Protein AF-0000000082497662 (afdb_homodimer)

pLDDT: mean 71.74, std 24.52, range [18.92, 97.75]

Structure (mmCIF, N/CA/C/O backbone):
data_AF-0000000082497662-model_v1
#
loop_
_entity.id
_entity.type
_entity.pdbx_description
1 polymer 'BTB/POZ domain-containing protein At5g47800'
#
loop_
_atom_site.group_PDB
_atom_site.id
_atom_site.type_symbol
_atom_site.label_atom_id
_atom_site.label_alt_id
_atom_site.label_comp_id
_atom_site.label_asym_id
_atom_site.label_entity_id
_atom_site.label_seq_id
_atom_site.pdbx_PDB_ins_code
_atom_site.Cartn_x
_atom_site.Cartn_y
_atom_site.Cartn_z
_atom_site.occupancy
_atom_site.B_iso_or_equiv
_atom_site.auth_seq_id
_atom_site.auth_comp_id
_atom_site.auth_asym_id
_atom_site.auth_atom_id
_atom_site.pdbx_PDB_model_num
ATOM 1 N N . MET A 1 1 ? -31.375 -25.359 24.875 1 18.92 1 MET A N 1
ATOM 2 C CA . MET A 1 1 ? -30.812 -24.062 24.531 1 18.92 1 MET A CA 1
ATOM 3 C C . MET A 1 1 ? -29.547 -24.219 23.688 1 18.92 1 MET A C 1
ATOM 5 O O . MET A 1 1 ? -28.781 -23.266 23.516 1 18.92 1 MET A O 1
ATOM 9 N N . LYS A 1 2 ? -29.047 -25.344 23.547 1 22.98 2 LYS A N 1
ATOM 10 C CA . LYS A 1 2 ? -27.797 -25.969 23.156 1 22.98 2 LYS A CA 1
ATOM 11 C C . LYS A 1 2 ? -27.562 -25.891 21.656 1 22.98 2 LYS A C 1
ATOM 13 O O . LYS A 1 2 ? -26.562 -26.391 21.141 1 22.98 2 LYS A O 1
ATOM 18 N N . LYS A 1 3 ? -28.641 -25.938 20.875 1 25.03 3 LYS A N 1
ATOM 19 C CA . LYS A 1 3 ? -28.625 -26.375 19.484 1 25.03 3 LYS A CA 1
ATOM 20 C C . LYS A 1 3 ? -27.75 -25.453 18.641 1 25.03 3 LYS A C 1
ATOM 22 O O . LYS A 1 3 ? -27.5 -25.719 17.453 1 25.03 3 LYS A O 1
ATOM 27 N N . GLY A 1 4 ? -27.797 -24.188 18.875 1 22.41 4 GLY A N 1
ATOM 28 C CA . GLY A 1 4 ? -27.594 -23.125 17.891 1 22.41 4 GLY A CA 1
ATOM 29 C C . GLY A 1 4 ? -26.156 -22.984 17.453 1 22.41 4 GLY A C 1
ATOM 30 O O . GLY A 1 4 ? -25.766 -21.984 16.844 1 22.41 4 GLY A O 1
ATOM 31 N N . ALA A 1 5 ? -25.234 -23.641 18.047 1 22.53 5 ALA A N 1
ATOM 32 C CA . ALA A 1 5 ? -23.781 -23.469 17.953 1 22.53 5 ALA A CA 1
ATOM 33 C C . ALA A 1 5 ? -23.25 -24.047 16.641 1 22.53 5 ALA A C 1
ATOM 35 O O . ALA A 1 5 ? -22.047 -24.078 16.406 1 22.53 5 ALA A O 1
ATOM 36 N N . ILE A 1 6 ? -24.047 -24.828 15.938 1 23.02 6 ILE A N 1
ATOM 37 C CA . ILE A 1 6 ? -23.531 -25.703 14.898 1 23.02 6 ILE A CA 1
ATOM 38 C C . ILE A 1 6 ? -23.047 -24.875 13.719 1 23.02 6 ILE A C 1
ATOM 40 O O . ILE A 1 6 ? -22.016 -25.188 13.117 1 23.02 6 ILE A O 1
ATOM 44 N N . ASN A 1 7 ? -23.953 -24.016 13.164 1 24.47 7 ASN A N 1
ATOM 45 C CA . ASN A 1 7 ? -23.969 -23.703 11.742 1 24.47 7 ASN A CA 1
ATOM 46 C C . ASN A 1 7 ? -22.766 -22.859 11.344 1 24.47 7 ASN A C 1
ATOM 48 O O . ASN A 1 7 ? -22.75 -22.281 10.258 1 24.47 7 ASN A O 1
ATOM 52 N N . ARG A 1 8 ? -21.984 -22.375 12.227 1 23.59 8 ARG A N 1
ATOM 53 C CA . ARG A 1 8 ? -20.938 -21.391 11.945 1 23.59 8 ARG A CA 1
ATOM 54 C C . ARG A 1 8 ? -19.875 -21.984 11.031 1 23.59 8 ARG A C 1
ATOM 56 O O . ARG A 1 8 ? -19.156 -21.25 10.359 1 23.59 8 ARG A O 1
ATOM 63 N N . PHE A 1 9 ? -19.516 -23.266 11.016 1 28.83 9 PHE A N 1
ATOM 64 C CA . PHE A 1 9 ? -18.516 -24.047 10.297 1 28.83 9 PHE A CA 1
ATOM 65 C C . PHE A 1 9 ? -18.812 -24.094 8.812 1 28.83 9 PHE A C 1
ATOM 67 O O . PHE A 1 9 ? -17.906 -24.188 7.984 1 28.83 9 PHE A O 1
ATOM 74 N N . GLN A 1 10 ? -20.016 -24.406 8.398 1 27.59 10 GLN A N 1
ATOM 75 C CA . GLN A 1 10 ? -20.375 -24.969 7.102 1 27.59 10 GLN A CA 1
ATOM 76 C C . GLN A 1 10 ? -19.938 -24.031 5.969 1 27.59 10 GLN A C 1
ATOM 78 O O . GLN A 1 10 ? -19.656 -24.484 4.859 1 27.59 10 GLN A O 1
ATOM 83 N N . ARG A 1 11 ? -20.359 -22.719 5.988 1 26.17 11 ARG A N 1
ATOM 84 C CA . ARG A 1 11 ? -20.203 -21.719 4.926 1 26.17 11 ARG A CA 1
ATOM 85 C C . ARG A 1 11 ? -18.734 -21.453 4.641 1 26.17 11 ARG A C 1
ATOM 87 O O . ARG A 1 11 ? -18.406 -20.578 3.834 1 26.17 11 ARG A O 1
ATOM 94 N N . ILE A 1 12 ? -17.5 -21.938 5.18 1 28.45 12 ILE A N 1
ATOM 95 C CA . ILE A 1 12 ? -16.141 -22.438 5.008 1 28.45 12 ILE A CA 1
ATOM 96 C C . ILE A 1 12 ? -16.047 -23.281 3.736 1 28.45 12 ILE A C 1
ATOM 98 O O . ILE A 1 12 ? -14.992 -23.812 3.404 1 28.45 12 ILE A O 1
ATOM 102 N N . GLY A 1 13 ? -16.953 -24 3.215 1 29.97 13 GLY A N 1
ATOM 103 C CA . GLY A 1 13 ? -16.938 -25.078 2.242 1 29.97 13 GLY A CA 1
ATOM 104 C C . GLY A 1 13 ? -16.203 -24.734 0.966 1 29.97 13 GLY A C 1
ATOM 105 O O . GLY A 1 13 ? -15.008 -25.016 0.841 1 29.97 13 GLY A O 1
ATOM 106 N N . GLY A 1 14 ? -16.781 -24.891 -0.421 1 31.62 14 GLY A N 1
ATOM 107 C CA . GLY A 1 14 ? -15.969 -24.969 -1.621 1 31.62 14 GLY A CA 1
ATOM 108 C C . GLY A 1 14 ? -15.047 -23.766 -1.796 1 31.62 14 GLY A C 1
ATOM 109 O O . GLY A 1 14 ? -14.617 -23.469 -2.91 1 31.62 14 GLY A O 1
ATOM 110 N N . GLN A 1 15 ? -14.852 -22.672 -1.119 1 33.34 15 GLN A N 1
ATOM 111 C CA . GLN A 1 15 ? -14.562 -21.266 -0.952 1 33.34 15 GLN A CA 1
ATOM 112 C C . GLN A 1 15 ? -13.062 -21.016 -0.792 1 33.34 15 GLN A C 1
ATOM 114 O O . GLN A 1 15 ? -12.461 -21.469 0.191 1 33.34 15 GLN A O 1
ATOM 119 N N . ARG A 1 16 ? -12.219 -20.938 -1.865 1 34.44 16 ARG A N 1
ATOM 120 C CA . ARG A 1 16 ? -10.812 -20.547 -1.923 1 34.44 16 ARG A CA 1
ATOM 121 C C . ARG A 1 16 ? -10.461 -19.594 -0.792 1 34.44 16 ARG A C 1
ATOM 123 O O . ARG A 1 16 ? -11.047 -18.516 -0.678 1 34.44 16 ARG A O 1
ATOM 130 N N . THR A 1 17 ? -10.391 -19.938 0.511 1 35.66 17 THR A N 1
ATOM 131 C CA . THR A 1 17 ? -9.789 -19.172 1.598 1 35.66 17 THR A CA 1
ATOM 132 C C . THR A 1 17 ? -8.68 -18.25 1.071 1 35.66 17 THR A C 1
ATOM 134 O O . THR A 1 17 ? -7.586 -18.719 0.758 1 35.66 17 THR A O 1
ATOM 137 N N . TYR A 1 18 ? -8.836 -17.469 0.049 1 36 18 TYR A N 1
ATOM 138 C CA . TYR A 1 18 ? -7.949 -16.359 -0.282 1 36 18 TYR A CA 1
ATOM 139 C C . TYR A 1 18 ? -7.371 -15.734 0.979 1 36 18 TYR A C 1
ATOM 141 O O . TYR A 1 18 ? -8.109 -15.414 1.913 1 36 18 TYR A O 1
ATOM 149 N N . LEU A 1 19 ? -6.539 -16.469 1.726 1 44.06 19 LEU A N 1
ATOM 150 C CA . LEU A 1 19 ? -5.77 -15.656 2.67 1 44.06 19 LEU A CA 1
ATOM 151 C C . LEU A 1 19 ? -5.836 -14.18 2.305 1 44.06 19 LEU A C 1
ATOM 153 O O . LEU A 1 19 ? -4.984 -13.68 1.569 1 44.06 19 LEU A O 1
ATOM 157 N N . SER A 1 20 ? -6.898 -13.719 1.617 1 44.16 20 SER A N 1
ATOM 158 C CA . SER A 1 20 ? -7.191 -12.297 1.455 1 44.16 20 SER A CA 1
ATOM 159 C C . SER A 1 20 ? -6.875 -11.523 2.73 1 44.16 20 SER A C 1
ATOM 161 O O . SER A 1 20 ? -7.07 -10.305 2.785 1 44.16 20 SER A O 1
ATOM 163 N N . SER A 1 21 ? -6.82 -12.219 3.92 1 50.31 21 SER A N 1
ATOM 164 C CA . SER A 1 21 ? -6.555 -11.367 5.074 1 50.31 21 SER A CA 1
ATOM 165 C C . SER A 1 21 ? -5.258 -10.586 4.898 1 50.31 21 SER A C 1
ATOM 167 O O . SER A 1 21 ? -4.219 -11.164 4.578 1 50.31 21 SER A O 1
ATOM 169 N N . PRO A 1 22 ? -5.277 -9.312 4.727 1 57.5 22 PRO A N 1
ATOM 170 C CA . PRO A 1 22 ? -4.051 -8.508 4.727 1 57.5 22 PRO A CA 1
ATOM 171 C C . PRO A 1 22 ? -3 -9.039 5.703 1 57.5 22 PRO A C 1
ATOM 173 O O . PRO A 1 22 ? -3.348 -9.562 6.766 1 57.5 22 PRO A O 1
ATOM 176 N N . PRO A 1 23 ? -1.8 -9.195 5.109 1 77 23 PRO A N 1
ATOM 177 C CA . PRO A 1 23 ? -0.754 -9.602 6.051 1 77 23 PRO A CA 1
ATOM 178 C C . PRO A 1 23 ? -0.746 -8.758 7.324 1 77 23 PRO A C 1
ATOM 180 O O . PRO A 1 23 ? -0.679 -7.531 7.254 1 77 23 PRO A O 1
ATOM 183 N N . GLN A 1 24 ? -1.133 -9.375 8.406 1 87.94 24 GLN A N 1
ATOM 184 C CA . GLN A 1 24 ? -1.171 -8.734 9.711 1 87.94 24 GLN A CA 1
ATOM 185 C C . GLN A 1 24 ? 0.138 -8.008 10.008 1 87.94 24 GLN A C 1
ATOM 187 O O . GLN A 1 24 ? 0.137 -6.938 10.625 1 87.94 24 GLN A O 1
ATOM 192 N N . LEU A 1 25 ? 1.168 -8.562 9.461 1 91 25 LEU A N 1
ATOM 193 C CA . LEU A 1 25 ? 2.482 -7.98 9.719 1 91 25 LEU A CA 1
ATOM 194 C C . LEU A 1 25 ? 2.592 -6.594 9.094 1 91 25 LEU A C 1
ATOM 196 O O . LEU A 1 25 ? 3.094 -5.66 9.719 1 91 25 LEU A O 1
ATOM 200 N N . ILE A 1 26 ? 2.105 -6.477 7.902 1 93.94 26 ILE A N 1
ATOM 201 C CA . ILE A 1 26 ? 2.197 -5.203 7.195 1 93.94 26 ILE A CA 1
ATOM 202 C C . ILE A 1 26 ? 1.266 -4.184 7.844 1 93.94 26 ILE A C 1
ATOM 204 O O . ILE A 1 26 ? 1.65 -3.031 8.062 1 93.94 26 ILE A O 1
ATOM 208 N N . GLU A 1 27 ? 0.091 -4.602 8.195 1 92.25 27 GLU A N 1
ATOM 209 C CA . GLU A 1 27 ? -0.864 -3.721 8.867 1 92.25 27 GLU A CA 1
ATOM 210 C C . GLU A 1 27 ? -0.305 -3.201 10.188 1 92.25 27 GLU A C 1
ATOM 212 O O . GLU A 1 27 ? -0.465 -2.021 10.508 1 92.25 27 GLU A O 1
ATOM 217 N N . GLU A 1 28 ? 0.31 -4.094 10.93 1 92.38 28 GLU A N 1
ATOM 218 C CA . GLU A 1 28 ? 0.901 -3.693 12.203 1 92.38 28 GLU A CA 1
ATOM 219 C C . GLU A 1 28 ? 2.006 -2.662 12 1 92.38 28 GLU A C 1
ATOM 221 O O . GLU A 1 28 ? 2.1 -1.688 12.75 1 92.38 28 GLU A O 1
ATOM 226 N N . ALA A 1 29 ? 2.84 -2.879 11.008 1 92.19 29 ALA A N 1
ATOM 227 C CA . ALA A 1 29 ? 3.883 -1.902 10.703 1 92.19 29 ALA A CA 1
ATOM 228 C C . ALA A 1 29 ? 3.279 -0.557 10.312 1 92.19 29 ALA A C 1
ATOM 230 O O . ALA A 1 29 ? 3.764 0.496 10.727 1 92.19 29 ALA A O 1
ATOM 231 N N . LEU A 1 30 ? 2.195 -0.605 9.57 1 94.31 30 LEU A N 1
ATOM 232 C CA . LEU A 1 30 ? 1.489 0.613 9.188 1 94.31 30 LEU A CA 1
ATOM 233 C C . LEU A 1 30 ? 0.935 1.327 10.422 1 94.31 30 LEU A C 1
ATOM 235 O O . LEU A 1 30 ? 1.054 2.549 10.539 1 94.31 30 LEU A O 1
ATOM 239 N N . HIS A 1 31 ? 0.424 0.57 11.328 1 93.88 31 HIS A N 1
ATOM 240 C CA . HIS A 1 31 ? -0.127 1.129 12.555 1 93.88 31 HIS A CA 1
ATOM 241 C C . HIS A 1 31 ? 0.956 1.812 13.383 1 93.88 31 HIS A C 1
ATOM 243 O O . HIS A 1 31 ? 0.775 2.943 13.836 1 93.88 31 HIS A O 1
ATOM 249 N N . VAL A 1 32 ? 2.016 1.13 13.547 1 93.56 32 VAL A N 1
ATOM 250 C CA . VAL A 1 32 ? 3.109 1.676 14.344 1 93.56 32 VAL A CA 1
ATOM 251 C C . VAL A 1 32 ? 3.639 2.951 13.695 1 93.56 32 VAL A C 1
ATOM 253 O O . VAL A 1 32 ? 3.83 3.967 14.375 1 93.56 32 VAL A O 1
ATOM 256 N N . TYR A 1 33 ? 3.832 2.943 12.406 1 92.94 33 TYR A N 1
ATOM 257 C CA . TYR A 1 33 ? 4.297 4.137 11.711 1 92.94 33 TYR A CA 1
ATOM 258 C C . TYR A 1 33 ? 3.32 5.289 11.883 1 92.94 33 TYR A C 1
ATOM 260 O O . TYR A 1 33 ? 3.719 6.402 12.242 1 92.94 33 TYR A O 1
ATOM 268 N N . THR A 1 34 ? 2.068 5.074 11.703 1 94.69 34 THR A N 1
ATOM 269 C CA . THR A 1 34 ? 1.036 6.105 11.656 1 94.69 34 THR A CA 1
ATOM 270 C C . THR A 1 34 ? 0.776 6.676 13.047 1 94.69 34 THR A C 1
ATOM 272 O O . THR A 1 34 ? 0.645 7.891 13.211 1 94.69 34 THR A O 1
ATOM 275 N N . CYS A 1 35 ? 0.776 5.82 14.055 1 94.19 35 CYS A N 1
ATOM 276 C CA . CYS A 1 35 ? 0.292 6.25 15.359 1 94.19 35 CYS A CA 1
ATOM 277 C C . CYS A 1 35 ? 1.453 6.605 16.281 1 94.19 35 CYS A C 1
ATOM 279 O O . CYS A 1 35 ? 1.291 7.391 17.219 1 94.19 35 CYS A O 1
ATOM 281 N N . ARG A 1 36 ? 2.576 6.129 15.961 1 91.75 36 ARG A N 1
ATOM 282 C CA . ARG A 1 36 ? 3.678 6.348 16.891 1 91.75 36 ARG A CA 1
ATOM 283 C C . ARG A 1 36 ? 4.754 7.23 16.266 1 91.75 36 ARG A C 1
ATOM 285 O O . ARG A 1 36 ? 5.297 8.117 16.922 1 91.75 36 ARG A O 1
ATOM 292 N N . ARG A 1 37 ? 5.043 7.07 15 1 88.44 37 ARG A N 1
ATOM 293 C CA . ARG A 1 37 ? 6.176 7.762 14.391 1 88.44 37 ARG A CA 1
ATOM 294 C C . ARG A 1 37 ? 5.723 9.031 13.68 1 88.44 37 ARG A C 1
ATOM 296 O O . ARG A 1 37 ? 6.312 10.102 13.875 1 88.44 37 ARG A O 1
ATOM 303 N N . LEU A 1 38 ? 4.672 8.977 12.93 1 90.62 38 LEU A N 1
ATOM 304 C CA . LEU A 1 38 ? 4.23 10.062 12.062 1 90.62 38 LEU A CA 1
ATOM 305 C C . LEU A 1 38 ? 3.896 11.312 12.883 1 90.62 38 LEU A C 1
ATOM 307 O O . LEU A 1 38 ? 4.25 12.422 12.5 1 90.62 38 LEU A O 1
ATOM 311 N N . PRO A 1 39 ? 3.291 11.172 14.023 1 89.88 39 PRO A N 1
ATOM 312 C CA . PRO A 1 39 ? 3 12.367 14.82 1 89.88 39 PRO A CA 1
ATOM 313 C C . PRO A 1 39 ? 4.262 13.141 15.203 1 89.88 39 PRO A C 1
ATOM 315 O O . PRO A 1 39 ? 4.277 14.375 15.148 1 89.88 39 PRO A O 1
ATOM 318 N N . ASP A 1 40 ? 5.234 12.414 15.555 1 86.69 40 ASP A N 1
ATOM 319 C CA . ASP A 1 40 ? 6.477 13.086 15.938 1 86.69 40 ASP A CA 1
ATOM 320 C C . ASP A 1 40 ? 7.125 13.766 14.734 1 86.69 40 ASP A C 1
ATOM 322 O O . ASP A 1 40 ? 7.652 14.875 14.852 1 86.69 40 ASP A O 1
ATOM 326 N N . ILE A 1 41 ? 7.082 13.172 13.578 1 84.31 41 ILE A N 1
ATOM 327 C CA . ILE A 1 41 ? 7.688 13.695 12.359 1 84.31 41 ILE A CA 1
ATOM 328 C C . ILE A 1 41 ? 6.953 14.953 11.922 1 84.31 41 ILE A C 1
ATOM 330 O O . ILE A 1 41 ? 7.582 15.953 11.562 1 84.31 41 ILE A O 1
ATOM 334 N N . THR A 1 42 ? 5.637 14.977 11.969 1 83.81 42 THR A N 1
ATOM 335 C CA . THR A 1 42 ? 4.844 16.078 11.445 1 83.81 42 THR A CA 1
ATOM 336 C C . THR A 1 42 ? 4.793 17.234 12.445 1 83.81 42 THR A C 1
ATOM 338 O O . THR A 1 42 ? 4.625 18.391 12.062 1 83.81 42 THR A O 1
ATOM 341 N N . LYS A 1 43 ? 4.883 16.922 13.773 1 81.06 43 LYS A N 1
ATOM 342 C CA . LYS A 1 43 ? 4.895 17.969 14.805 1 81.06 43 LYS A CA 1
ATOM 343 C C . LYS A 1 43 ? 6.203 18.75 14.766 1 81.06 43 LYS A C 1
ATOM 345 O O . LYS A 1 43 ? 6.203 19.969 14.953 1 81.06 43 LYS A O 1
ATOM 350 N N . THR A 1 44 ? 7.215 18 14.539 1 76.5 44 THR A N 1
ATOM 351 C CA . THR A 1 44 ? 8.531 18.625 14.586 1 76.5 44 THR A CA 1
ATOM 352 C C . THR A 1 44 ? 8.828 19.359 13.289 1 76.5 44 THR A C 1
ATOM 354 O O . THR A 1 44 ? 9.445 20.422 13.305 1 76.5 44 THR A O 1
ATOM 357 N N . GLU A 1 45 ? 8.445 18.875 12.172 1 74.44 45 GLU A N 1
ATOM 358 C CA . GLU A 1 45 ? 8.734 19.438 10.859 1 74.44 45 GLU A CA 1
ATOM 359 C C . GLU A 1 45 ? 7.52 19.359 9.945 1 74.44 45 GLU A C 1
ATOM 361 O O . GLU A 1 45 ? 7.344 18.359 9.227 1 74.44 45 GLU A O 1
ATOM 366 N N . LYS A 1 46 ? 6.789 20.438 9.922 1 71.75 46 LYS A N 1
ATOM 367 C CA . LYS A 1 46 ? 5.641 20.469 9.023 1 71.75 46 LYS A CA 1
ATOM 368 C C . LYS A 1 46 ? 6.078 20.312 7.57 1 71.75 46 LYS A C 1
ATOM 370 O O . LYS A 1 46 ? 7.078 20.891 7.148 1 71.75 46 LYS A O 1
ATOM 375 N N . GLY A 1 47 ? 5.336 19.516 6.883 1 72.38 47 GLY A N 1
ATOM 376 C CA . GLY A 1 47 ? 5.613 19.344 5.469 1 72.38 47 GLY A CA 1
ATOM 377 C C . GLY A 1 47 ? 6.68 18.297 5.195 1 72.38 47 GLY A C 1
ATOM 378 O O . GLY A 1 47 ? 7.094 18.109 4.051 1 72.38 47 GLY A O 1
ATOM 379 N N . SER A 1 48 ? 7.191 17.719 6.328 1 78.06 48 SER A N 1
ATOM 380 C CA . SER A 1 48 ? 8.227 16.688 6.16 1 78.06 48 SER A CA 1
ATOM 381 C C . SER A 1 48 ? 7.684 15.469 5.434 1 78.06 48 SER A C 1
ATOM 383 O O . SER A 1 48 ? 8.438 14.734 4.797 1 78.06 48 SER A O 1
ATOM 385 N N . VAL A 1 49 ? 6.43 15.25 5.574 1 83.19 49 VAL A N 1
ATOM 386 C CA . VAL A 1 49 ? 5.77 14.172 4.84 1 83.19 49 VAL A CA 1
ATOM 387 C C . VAL A 1 49 ? 4.77 14.758 3.848 1 83.19 49 VAL A C 1
ATOM 389 O O . VAL A 1 49 ? 3.916 15.57 4.223 1 83.19 49 VAL A O 1
ATOM 392 N N . SER A 1 50 ? 4.93 14.414 2.639 1 82.5 50 SER A N 1
ATOM 393 C CA . SER A 1 50 ? 4.066 15.016 1.624 1 82.5 50 SER A CA 1
ATOM 394 C C . SER A 1 50 ? 2.623 14.547 1.78 1 82.5 50 SER A C 1
ATOM 396 O O . SER A 1 50 ? 2.373 13.414 2.193 1 82.5 50 SER A O 1
ATOM 398 N N . ILE A 1 51 ? 1.771 15.383 1.435 1 85.88 51 ILE A N 1
ATOM 399 C CA . ILE A 1 51 ? 0.347 15.07 1.494 1 85.88 51 ILE A CA 1
ATOM 400 C C . ILE A 1 51 ? 0.027 13.93 0.533 1 85.88 51 ILE A C 1
ATOM 402 O O . ILE A 1 51 ? -0.832 13.094 0.818 1 85.88 51 ILE A O 1
ATOM 406 N N . GLY A 1 52 ? 0.709 13.938 -0.565 1 82.81 52 GLY A N 1
ATOM 407 C CA . GLY A 1 52 ? 0.529 12.828 -1.495 1 82.81 52 GLY A CA 1
ATOM 408 C C . GLY A 1 52 ? 0.898 11.484 -0.901 1 82.81 52 GLY A C 1
ATOM 409 O O . GLY A 1 52 ? 0.178 10.5 -1.084 1 82.81 52 GLY A O 1
ATOM 410 N N . PHE A 1 53 ? 1.964 11.516 -0.196 1 85.56 53 PHE A N 1
ATOM 411 C CA . PHE A 1 53 ? 2.361 10.289 0.483 1 85.56 53 PHE A CA 1
ATOM 412 C C . PHE A 1 53 ? 1.321 9.875 1.52 1 85.56 53 PHE A C 1
ATOM 414 O O . PHE A 1 53 ? 0.969 8.703 1.624 1 85.56 53 PHE A O 1
ATOM 421 N N . MET A 1 54 ? 0.821 10.758 2.264 1 89.25 54 MET A N 1
ATOM 422 C CA . MET A 1 54 ? -0.151 10.469 3.314 1 89.25 54 MET A CA 1
ATOM 423 C C . MET A 1 54 ? -1.46 9.961 2.723 1 89.25 54 MET A C 1
ATOM 425 O O . MET A 1 54 ? -2.082 9.047 3.275 1 89.25 54 MET A O 1
ATOM 429 N N . ILE A 1 55 ? -1.832 10.508 1.589 1 89.06 55 ILE A N 1
ATOM 430 C CA . ILE A 1 55 ? -3.031 10.047 0.896 1 89.06 55 ILE A CA 1
ATOM 431 C C . ILE A 1 55 ? -2.818 8.617 0.389 1 89.06 55 ILE A C 1
ATOM 433 O O . ILE A 1 55 ? -3.717 7.781 0.485 1 89.06 55 ILE A O 1
ATOM 437 N N . ARG A 1 56 ? -1.657 8.352 -0.071 1 87.06 56 ARG A N 1
ATOM 438 C CA . ARG A 1 56 ? -1.355 6.992 -0.508 1 87.06 56 ARG A CA 1
ATOM 439 C C . ARG A 1 56 ? -1.368 6.023 0.669 1 87.06 56 ARG A C 1
ATOM 441 O O . ARG A 1 56 ? -1.849 4.895 0.545 1 87.06 56 ARG A O 1
ATOM 448 N N . LEU A 1 57 ? -0.882 6.457 1.823 1 91.12 57 LEU A N 1
ATOM 449 C CA . LEU A 1 57 ? -0.927 5.613 3.012 1 91.12 57 LEU A CA 1
ATOM 450 C C . LEU A 1 57 ? -2.367 5.352 3.438 1 91.12 57 LEU A C 1
ATOM 452 O O . LEU A 1 57 ? -2.693 4.254 3.898 1 91.12 57 LEU A O 1
ATOM 456 N N . LEU A 1 58 ? -3.197 6.344 3.262 1 92.62 58 LEU A N 1
ATOM 457 C CA . LEU A 1 58 ? -4.613 6.141 3.543 1 92.62 58 LEU A CA 1
ATOM 458 C C . LEU A 1 58 ? -5.199 5.066 2.631 1 92.62 58 LEU A C 1
ATOM 460 O O . LEU A 1 58 ? -5.977 4.2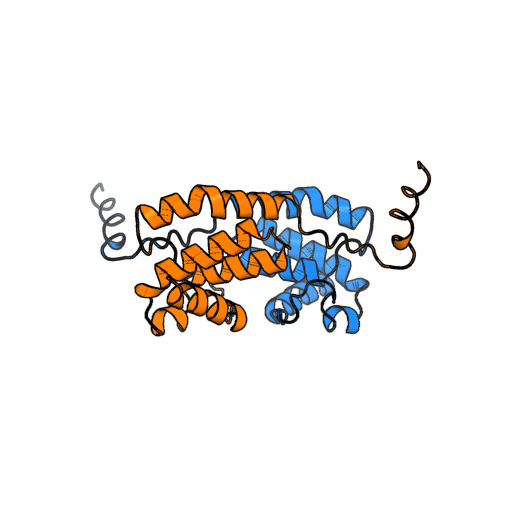23 3.08 1 92.62 58 LEU A O 1
ATOM 464 N N . GLY A 1 59 ? -4.828 5.16 1.406 1 89.38 59 GLY A N 1
ATOM 465 C CA . GLY A 1 59 ? -5.23 4.105 0.489 1 89.38 59 GLY A CA 1
ATOM 466 C C . GLY A 1 59 ? -4.758 2.729 0.916 1 89.38 59 GLY A C 1
ATOM 467 O O . GLY A 1 59 ? -5.5 1.751 0.815 1 89.38 59 GLY A O 1
ATOM 468 N N . LEU A 1 60 ? -3.574 2.66 1.428 1 89.25 60 LEU A N 1
ATOM 469 C CA . LEU A 1 60 ? -3.012 1.409 1.926 1 89.25 60 LEU A CA 1
ATOM 470 C C . LEU A 1 60 ? -3.816 0.885 3.111 1 89.25 60 LEU A C 1
ATOM 472 O O . LEU A 1 60 ? -4.016 -0.325 3.244 1 89.25 60 LEU A O 1
ATOM 476 N N . THR A 1 61 ? -4.305 1.788 3.992 1 92.06 61 THR A N 1
ATOM 477 C CA . THR A 1 61 ? -5.129 1.361 5.117 1 92.06 61 THR A CA 1
ATOM 478 C C . THR A 1 61 ? -6.391 0.657 4.621 1 92.06 61 THR A C 1
ATOM 480 O O . THR A 1 61 ? -6.812 -0.347 5.199 1 92.06 61 THR A O 1
ATOM 483 N N . ASN A 1 62 ? -6.969 1.203 3.531 1 86.38 62 ASN A N 1
ATOM 484 C CA . ASN A 1 62 ? -8.148 0.575 2.947 1 86.38 62 ASN A CA 1
ATOM 485 C C . ASN A 1 62 ? -7.82 -0.793 2.355 1 86.38 62 ASN A C 1
ATOM 487 O O . ASN A 1 62 ? -8.562 -1.756 2.561 1 86.38 62 ASN A O 1
ATOM 491 N N . PHE A 1 63 ? -6.73 -0.812 1.699 1 84.44 63 PHE A N 1
ATOM 492 C CA . PHE A 1 63 ? -6.289 -2.041 1.049 1 84.44 63 PHE A CA 1
ATOM 493 C C . PHE A 1 63 ? -6.035 -3.137 2.076 1 84.44 63 PHE A C 1
ATOM 495 O O . PHE A 1 63 ? -6.441 -4.281 1.884 1 84.44 63 PHE A O 1
ATOM 502 N N . LEU A 1 64 ? -5.445 -2.793 3.197 1 87.75 64 LEU A N 1
ATOM 503 C CA . LEU A 1 64 ? -4.992 -3.768 4.184 1 87.75 64 LEU A CA 1
ATOM 504 C C . LEU A 1 64 ? -6.059 -3.998 5.25 1 87.75 64 LEU A C 1
ATOM 506 O O . LEU A 1 64 ? -5.887 -4.84 6.137 1 87.75 64 LEU A O 1
ATOM 510 N N . GLY A 1 65 ? -7.125 -3.279 5.184 1 86.88 65 GLY A N 1
ATOM 511 C CA . GLY A 1 65 ? -8.125 -3.387 6.234 1 86.88 65 GLY A CA 1
ATOM 512 C C . GLY A 1 65 ? -7.605 -2.965 7.598 1 86.88 65 GLY A C 1
ATOM 513 O O . GLY A 1 65 ? -7.805 -3.668 8.586 1 86.88 65 GLY A O 1
ATOM 514 N N . ALA A 1 66 ? -6.902 -1.891 7.59 1 91.31 66 ALA A N 1
ATOM 515 C CA . ALA A 1 66 ? -6.309 -1.402 8.836 1 91.31 66 ALA A CA 1
ATOM 516 C C . ALA A 1 66 ? -7.387 -0.93 9.805 1 91.31 66 ALA A C 1
ATOM 518 O O . ALA A 1 66 ? -8.523 -0.663 9.406 1 91.31 66 ALA A O 1
ATOM 519 N N . SER A 1 67 ? -7.031 -0.812 11.102 1 92.5 67 SER A N 1
ATOM 520 C CA . SER A 1 67 ? -7.953 -0.437 12.164 1 92.5 67 SER A CA 1
ATOM 521 C C . SER A 1 67 ? -8.492 0.975 11.961 1 92.5 67 SER A C 1
ATOM 523 O O . SER A 1 67 ? -7.828 1.814 11.344 1 92.5 67 SER A O 1
ATOM 525 N N . PRO A 1 68 ? -9.695 1.26 12.523 1 96 68 PRO A N 1
ATOM 526 C CA . PRO A 1 68 ? -10.242 2.617 12.445 1 96 68 PRO A CA 1
ATOM 527 C C . PRO A 1 68 ? -9.328 3.656 13.102 1 96 68 PRO A C 1
ATOM 529 O O . PRO A 1 68 ? -9.289 4.809 12.664 1 96 68 PRO A O 1
ATOM 532 N N . VAL A 1 69 ? -8.602 3.229 14.102 1 97.62 69 VAL A N 1
ATOM 533 C CA . VAL A 1 69 ? -7.703 4.145 14.797 1 97.62 69 VAL A CA 1
ATOM 534 C C . VAL A 1 69 ? -6.594 4.594 13.852 1 97.62 69 VAL A C 1
ATOM 536 O O . VAL A 1 69 ? -6.285 5.785 13.766 1 97.62 69 VAL A O 1
ATOM 539 N N . THR A 1 70 ? -6.023 3.686 13.117 1 96.69 70 THR A N 1
ATOM 540 C CA . THR A 1 70 ? -4.969 3.99 12.156 1 96.69 70 THR A CA 1
ATOM 541 C C . THR A 1 70 ? -5.484 4.914 11.055 1 96.69 70 THR A C 1
ATOM 543 O O . THR A 1 70 ? -4.844 5.91 10.727 1 96.69 70 THR A O 1
ATOM 546 N N . LYS A 1 71 ? -6.695 4.633 10.531 1 96.69 71 LYS A N 1
ATOM 547 C CA . LYS A 1 71 ? -7.301 5.441 9.469 1 96.69 71 LYS A CA 1
ATOM 548 C C . LYS A 1 71 ? -7.586 6.859 9.953 1 96.69 71 LYS A C 1
ATOM 550 O O . LYS A 1 71 ? -7.309 7.828 9.25 1 96.69 71 LYS A O 1
ATOM 555 N N . ALA A 1 72 ? -8.047 6.941 11.141 1 97.31 72 ALA A N 1
ATOM 556 C CA . ALA A 1 72 ? -8.391 8.25 11.695 1 97.31 72 ALA A CA 1
ATOM 557 C C . ALA A 1 72 ? -7.141 9.086 11.922 1 97.31 72 ALA A C 1
ATOM 559 O O . ALA A 1 72 ? -7.125 10.289 11.625 1 97.31 72 ALA A O 1
ATOM 560 N N . GLU A 1 73 ? -6.113 8.461 12.508 1 96.25 73 GLU A N 1
ATOM 561 C CA . GLU A 1 73 ? -4.875 9.203 12.766 1 96.25 73 GLU A CA 1
ATOM 562 C C . GLU A 1 73 ? -4.273 9.727 11.461 1 96.25 73 GLU A C 1
ATOM 564 O O . GLU A 1 73 ? -3.855 10.883 11.391 1 96.25 73 GLU A O 1
ATOM 569 N N . LEU A 1 74 ? -4.262 8.945 10.438 1 95.69 74 LEU A N 1
ATOM 570 C CA . LEU A 1 74 ? -3.709 9.344 9.148 1 95.69 74 LEU A CA 1
ATOM 571 C C . LEU A 1 74 ? -4.539 10.461 8.523 1 95.69 74 LEU A C 1
ATOM 573 O O . LEU A 1 74 ? -3.986 11.43 7.988 1 95.69 74 LEU A O 1
ATOM 577 N N . THR A 1 75 ? -5.836 10.281 8.562 1 95.88 75 THR A N 1
ATOM 578 C CA . THR A 1 75 ? -6.734 11.305 8.031 1 95.88 75 THR A CA 1
ATOM 579 C C . THR A 1 75 ? -6.512 12.633 8.742 1 95.88 75 THR A C 1
ATOM 581 O O . THR A 1 75 ? -6.363 13.672 8.094 1 95.88 75 THR A O 1
ATOM 584 N N . ARG A 1 76 ? -6.445 12.578 10.047 1 94.69 76 ARG A N 1
ATOM 585 C CA . ARG A 1 76 ? -6.266 13.789 10.844 1 94.69 76 ARG A CA 1
ATOM 586 C C . ARG A 1 76 ? -4.941 14.469 10.516 1 94.69 76 ARG A C 1
ATOM 588 O O . ARG A 1 76 ? -4.902 15.68 10.281 1 94.69 76 ARG A O 1
ATOM 595 N N . ARG A 1 77 ? -3.904 13.695 10.469 1 91.81 77 ARG A N 1
ATOM 596 C CA . ARG A 1 77 ? -2.584 14.25 10.195 1 91.81 77 ARG A CA 1
ATOM 597 C C . ARG A 1 77 ? -2.508 14.812 8.781 1 91.81 77 ARG A C 1
ATOM 599 O O . ARG A 1 77 ? -1.855 15.828 8.547 1 91.81 77 ARG A O 1
ATOM 606 N N . SER A 1 78 ? -3.076 14.109 7.875 1 91.25 78 SER A N 1
ATOM 607 C CA . SER A 1 78 ? -3.105 14.609 6.504 1 91.25 78 SER A CA 1
ATOM 608 C C . SER A 1 78 ? -3.85 15.938 6.414 1 91.25 78 SER A C 1
ATOM 610 O O . SER A 1 78 ? -3.41 16.859 5.723 1 91.25 78 SER A O 1
ATOM 612 N N . GLY A 1 79 ? -4.965 15.992 7.121 1 91.56 79 GLY A N 1
ATOM 613 C CA . GLY A 1 79 ? -5.727 17.234 7.156 1 91.56 79 GLY A CA 1
ATOM 614 C C . GLY A 1 79 ? -4.934 18.406 7.699 1 91.56 79 GLY A C 1
ATOM 615 O O . GLY A 1 79 ? -5.008 19.516 7.164 1 91.56 79 GLY A O 1
ATOM 616 N N . MET A 1 80 ? -4.199 18.094 8.656 1 88.25 80 MET A N 1
ATOM 617 C CA . MET A 1 80 ? -3.42 19.141 9.32 1 88.25 80 MET A CA 1
ATOM 618 C C . MET A 1 80 ? -2.336 19.688 8.398 1 88.25 80 MET A C 1
ATOM 620 O O . MET A 1 80 ? -1.905 20.828 8.547 1 88.25 80 MET A O 1
ATOM 624 N N . GLN A 1 81 ? -1.912 18.891 7.508 1 83.69 81 GLN A N 1
ATOM 625 C CA . GLN A 1 81 ? -0.83 19.297 6.617 1 83.69 81 GLN A CA 1
ATOM 626 C C . GLN A 1 81 ? -1.375 19.938 5.348 1 83.69 81 GLN A C 1
ATOM 628 O O . GLN A 1 81 ? -0.613 20.484 4.547 1 83.69 81 GLN A O 1
ATOM 633 N N . PHE A 1 82 ? -2.68 19.938 5.176 1 82.56 82 PHE A N 1
ATOM 634 C CA . PHE A 1 82 ? -3.297 20.375 3.93 1 82.56 82 PHE A CA 1
ATOM 635 C C . PHE A 1 82 ? -3.236 21.891 3.801 1 82.56 82 PHE A C 1
ATOM 637 O O . PHE A 1 82 ? -3.264 22.438 2.691 1 82.56 82 PHE A O 1
ATOM 644 N N . GLU A 1 83 ? -2.994 22.547 4.898 1 78.25 83 GLU A N 1
ATOM 645 C CA . GLU A 1 83 ? -2.924 24 4.879 1 78.25 83 GLU A CA 1
ATOM 646 C C . GLU A 1 83 ? -1.722 24.484 4.07 1 78.25 83 GLU A C 1
ATOM 648 O O . GLU A 1 83 ? -1.728 25.594 3.549 1 78.25 83 GLU A O 1
ATOM 653 N N . GLU A 1 84 ? -0.739 23.719 3.955 1 75.81 84 GLU A N 1
ATOM 654 C CA . GLU A 1 84 ? 0.502 24.125 3.303 1 75.81 84 GLU A CA 1
ATOM 655 C C . GLU A 1 84 ? 0.562 23.609 1.866 1 75.81 84 GLU A C 1
ATOM 657 O O . GLU A 1 84 ? 1.517 23.906 1.14 1 75.81 84 GLU A O 1
ATOM 662 N N . VAL A 1 85 ? -0.476 22.969 1.491 1 75.25 85 VAL A N 1
ATOM 663 C CA . VAL A 1 85 ? -0.429 22.297 0.197 1 75.25 85 VAL A CA 1
ATOM 664 C C . VAL A 1 85 ? -1.095 23.172 -0.865 1 75.25 85 VAL A C 1
ATOM 666 O O . VAL A 1 85 ? -2.152 23.75 -0.622 1 75.25 85 VAL A O 1
ATOM 669 N N . THR A 1 86 ? -0.384 23.406 -1.952 1 68.75 86 THR A N 1
ATOM 670 C CA . THR A 1 86 ? -0.98 24.031 -3.129 1 68.75 86 THR A CA 1
ATOM 671 C C . THR A 1 86 ? -1.61 22.984 -4.039 1 68.75 86 THR A C 1
ATOM 673 O O . THR A 1 86 ? -1.337 21.781 -3.898 1 68.75 86 THR A O 1
ATOM 676 N N . LEU A 1 87 ? -2.525 23.422 -4.953 1 63.81 87 LEU A N 1
ATOM 677 C CA . LEU A 1 87 ? -3.139 22.547 -5.934 1 63.81 87 LEU A CA 1
ATOM 678 C C . LEU A 1 87 ? -2.072 21.797 -6.727 1 63.81 87 LEU A C 1
ATOM 680 O O . LEU A 1 87 ? -2.25 20.609 -7.047 1 63.81 87 LEU A O 1
ATOM 684 N N . ASN A 1 88 ? -1.062 22.547 -7.008 1 62.97 88 ASN A N 1
ATOM 685 C CA . ASN A 1 88 ? 0.035 21.953 -7.762 1 62.97 88 ASN A CA 1
ATOM 686 C C . ASN A 1 88 ? 0.688 20.812 -6.992 1 62.97 88 ASN A C 1
ATOM 688 O O . ASN A 1 88 ? 1.104 19.812 -7.586 1 62.97 88 ASN A O 1
ATOM 692 N N . ASP A 1 89 ? 0.67 20.938 -5.715 1 65 89 ASP A N 1
ATOM 693 C CA . ASP A 1 89 ? 1.227 19.875 -4.879 1 65 89 ASP A CA 1
ATOM 694 C C . ASP A 1 89 ? 0.394 18.609 -4.98 1 65 89 ASP A C 1
ATOM 696 O O . ASP A 1 89 ? 0.938 17.5 -4.949 1 65 89 ASP A O 1
ATOM 700 N N . LEU A 1 90 ? -0.845 18.828 -5 1 63.78 90 LEU A N 1
ATOM 701 C CA . LEU A 1 90 ? -1.772 17.703 -5.059 1 63.78 90 LEU A CA 1
ATOM 702 C C . LEU A 1 90 ? -1.771 17.078 -6.441 1 63.78 90 LEU A C 1
ATOM 704 O O . LEU A 1 90 ? -1.867 15.852 -6.566 1 63.78 90 LEU A O 1
ATOM 708 N N . LEU A 1 91 ? -1.822 18.016 -7.402 1 60.25 91 LEU A N 1
ATOM 709 C CA . LEU A 1 91 ? -1.955 17.562 -8.789 1 60.25 91 LEU A CA 1
ATOM 710 C C . LEU A 1 91 ? -0.655 16.938 -9.281 1 60.25 91 LEU A C 1
ATOM 712 O O . LEU A 1 91 ? -0.662 16.156 -10.234 1 60.25 91 LEU A O 1
ATOM 716 N N . LEU A 1 92 ? 0.44 17.547 -8.781 1 52.56 92 LEU A N 1
ATOM 717 C CA . LEU A 1 92 ? 1.737 17 -9.172 1 52.56 92 LEU A CA 1
ATOM 718 C C . LEU A 1 92 ? 2.197 15.938 -8.18 1 52.56 92 LEU A C 1
ATOM 720 O O . LEU A 1 92 ? 2.895 16.234 -7.215 1 52.56 92 LEU A O 1
ATOM 724 N N . PRO A 1 93 ? 1.363 14.984 -8.219 1 49.56 93 PRO A N 1
ATOM 725 C CA . PRO A 1 93 ? 1.763 13.961 -7.254 1 49.56 93 PRO A CA 1
ATOM 726 C C . PRO A 1 93 ? 3.279 13.844 -7.105 1 49.56 93 PRO A C 1
ATOM 728 O O . PRO A 1 93 ? 4.02 14.203 -8.023 1 49.56 93 PRO A O 1
ATOM 731 N N . ALA A 1 94 ? 3.777 13.844 -5.934 1 44.59 94 ALA A N 1
ATOM 732 C CA . ALA A 1 94 ? 5.215 13.836 -5.684 1 44.59 94 ALA A CA 1
ATOM 733 C C . ALA A 1 94 ? 5.961 13.086 -6.781 1 44.59 94 ALA A C 1
ATOM 735 O O . ALA A 1 94 ? 5.523 12.023 -7.219 1 44.59 94 ALA A O 1
ATOM 736 N N . GLN A 1 95 ? 6.469 13.867 -7.777 1 41.81 95 GLN A N 1
ATOM 737 C CA . GLN A 1 95 ? 7.332 13.445 -8.875 1 41.81 95 GLN A CA 1
ATOM 738 C C . GLN A 1 95 ? 8.039 12.141 -8.555 1 41.81 95 GLN A C 1
ATOM 740 O O . GLN A 1 95 ? 8.477 11.422 -9.461 1 41.81 95 GLN A O 1
ATOM 745 N N . SER A 1 96 ? 8.672 12.211 -7.43 1 39.91 96 SER A N 1
ATOM 746 C CA . SER A 1 96 ? 9.742 11.242 -7.262 1 39.91 96 SER A CA 1
ATOM 747 C C . SER A 1 96 ? 9.242 9.82 -7.504 1 39.91 96 SER A C 1
ATOM 749 O O . SER A 1 96 ? 10.039 8.898 -7.684 1 39.91 96 SER A O 1
ATOM 751 N N . SER A 1 97 ? 8.148 9.469 -6.773 1 38.66 97 SER A N 1
ATOM 752 C CA . SER A 1 97 ? 7.938 8.031 -6.891 1 38.66 97 SER A CA 1
ATOM 753 C C . SER A 1 97 ? 7.414 7.664 -8.273 1 38.66 97 SER A C 1
ATOM 755 O O . SER A 1 97 ? 6.57 8.367 -8.836 1 38.66 97 SER A O 1
ATOM 757 N N . ASN A 1 98 ? 8.148 7.242 -9.148 1 39.78 98 ASN A N 1
ATOM 758 C CA . ASN A 1 98 ? 7.789 6.551 -10.383 1 39.78 98 ASN A CA 1
ATOM 759 C C . ASN A 1 98 ? 6.328 6.117 -10.375 1 39.78 98 ASN A C 1
ATOM 761 O O . ASN A 1 98 ? 5.91 5.301 -11.203 1 39.78 98 ASN A O 1
ATOM 765 N N . ASP A 1 99 ? 5.621 6.414 -9.375 1 43.62 99 ASP A N 1
ATOM 766 C CA . ASP A 1 99 ? 4.23 5.984 -9.297 1 43.62 99 ASP A CA 1
ATOM 767 C C . ASP A 1 99 ? 3.316 6.938 -10.07 1 43.62 99 ASP A C 1
ATOM 769 O O . ASP A 1 99 ? 2.621 7.758 -9.469 1 43.62 99 ASP A O 1
ATOM 773 N N . HIS A 1 100 ? 3.814 7.578 -11.102 1 42.91 100 HIS A N 1
ATOM 774 C CA . HIS A 1 100 ? 3.037 8.328 -12.078 1 42.91 100 HIS A CA 1
ATOM 775 C C . HIS A 1 100 ? 1.594 7.836 -12.125 1 42.91 100 HIS A C 1
ATOM 777 O O . HIS A 1 100 ? 0.702 8.562 -12.57 1 42.91 100 HIS A O 1
ATOM 783 N N . ASN A 1 101 ? 1.502 6.652 -11.961 1 45.62 101 ASN A N 1
ATOM 784 C CA . ASN A 1 101 ? 0.183 6.113 -12.281 1 45.62 101 ASN A CA 1
ATOM 785 C C . ASN A 1 101 ? -0.754 6.188 -11.078 1 45.62 101 ASN A C 1
ATOM 787 O O . ASN A 1 101 ? -1.88 5.688 -11.125 1 45.62 101 ASN A O 1
ATOM 791 N N . ALA A 1 102 ? -0.218 6.723 -9.953 1 46.88 102 ALA A N 1
ATOM 792 C CA . ALA A 1 102 ? -1.224 6.582 -8.898 1 46.88 102 ALA A CA 1
ATOM 793 C C . ALA A 1 102 ? -2.162 7.785 -8.875 1 46.88 102 ALA A C 1
ATOM 795 O O . ALA A 1 102 ? -1.799 8.852 -8.383 1 46.88 102 ALA A O 1
ATOM 796 N N . SER A 1 103 ? -2.973 7.965 -9.898 1 51.59 103 SER A N 1
ATOM 797 C CA . SER A 1 103 ? -4.137 8.82 -9.688 1 51.59 103 SER A CA 1
ATOM 798 C C . SER A 1 103 ? -4.676 8.68 -8.273 1 51.59 103 SER A C 1
ATOM 800 O O . SER A 1 103 ? -4.809 7.562 -7.758 1 51.59 103 SER A O 1
ATOM 802 N N . TYR A 1 104 ? -4.473 9.75 -7.602 1 59.62 104 TYR A N 1
ATOM 803 C CA . TYR A 1 104 ? -5.078 9.695 -6.273 1 59.62 104 TYR A CA 1
ATOM 804 C C . TYR A 1 104 ? -6.516 9.203 -6.348 1 59.62 104 TYR A C 1
ATOM 806 O O . TYR A 1 104 ? -7.207 9.43 -7.348 1 59.62 104 TYR A O 1
ATOM 814 N N . ASP A 1 105 ? -6.77 8.422 -5.469 1 71.06 105 ASP A N 1
ATOM 815 C CA . ASP A 1 105 ? -8.18 8.102 -5.238 1 71.06 105 ASP A CA 1
ATOM 816 C C . ASP A 1 105 ? -8.953 9.336 -4.773 1 71.06 105 ASP A C 1
ATOM 818 O O . ASP A 1 105 ? -8.711 9.859 -3.684 1 71.06 105 ASP A O 1
ATOM 822 N N . ASN A 1 106 ? -9.758 9.836 -5.664 1 78.69 106 ASN A N 1
ATOM 823 C CA . ASN A 1 106 ? -10.531 11.039 -5.379 1 78.69 106 ASN A CA 1
ATOM 824 C C . ASN A 1 106 ? -11.242 10.945 -4.031 1 78.69 106 ASN A C 1
ATOM 826 O O . ASN A 1 106 ? -11.406 11.953 -3.342 1 78.69 106 ASN A O 1
ATOM 830 N N . ASP A 1 107 ? -11.711 9.844 -3.68 1 82.56 107 ASP A N 1
ATOM 831 C CA . ASP A 1 107 ? -12.383 9.664 -2.398 1 82.56 107 ASP A CA 1
ATOM 832 C C . ASP A 1 107 ? -11.438 9.945 -1.235 1 82.56 107 ASP A C 1
ATOM 834 O O . ASP A 1 107 ? -11.852 10.484 -0.207 1 82.56 107 ASP A O 1
ATOM 838 N N . LEU A 1 108 ? -10.219 9.602 -1.391 1 88.75 108 LEU A N 1
ATOM 839 C CA . LEU A 1 108 ? -9.242 9.82 -0.33 1 88.75 108 LEU A CA 1
ATOM 840 C C . LEU A 1 108 ? -8.883 11.305 -0.223 1 88.75 108 LEU A C 1
ATOM 842 O O . LEU A 1 108 ? -8.75 11.836 0.881 1 88.75 108 LEU A O 1
ATOM 846 N N . VAL A 1 109 ? -8.758 11.961 -1.379 1 86.88 109 VAL A N 1
ATOM 847 C CA . VAL A 1 109 ? -8.531 13.406 -1.383 1 86.88 109 VAL A CA 1
ATOM 848 C C . VAL A 1 109 ? -9.672 14.109 -0.654 1 86.88 109 VAL A C 1
ATOM 850 O O . VAL A 1 109 ? -9.438 15 0.166 1 86.88 109 VAL A O 1
ATOM 853 N N . LYS A 1 110 ? -10.859 13.734 -0.979 1 89.38 110 LYS A N 1
ATOM 854 C CA . LYS A 1 110 ? -12.031 14.328 -0.34 1 89.38 110 LYS A CA 1
ATOM 855 C C . LYS A 1 110 ? -12 14.109 1.17 1 89.38 110 LYS A C 1
ATOM 857 O O . LYS A 1 110 ? -12.297 15.031 1.94 1 89.38 110 LYS A O 1
ATOM 862 N N . THR A 1 111 ? -11.672 12.914 1.587 1 91.94 111 THR A N 1
ATOM 863 C CA . THR A 1 111 ? -11.602 12.578 3.004 1 91.94 111 THR A CA 1
ATOM 864 C C . THR A 1 111 ? -10.625 13.5 3.73 1 91.94 111 THR A C 1
ATOM 866 O O . THR A 1 111 ? -10.93 14 4.816 1 91.94 111 THR A O 1
ATOM 869 N N . VAL A 1 112 ? -9.484 13.734 3.121 1 92.62 112 VAL A N 1
ATOM 870 C CA . VAL A 1 112 ? -8.461 14.578 3.727 1 92.62 112 VAL A CA 1
ATOM 871 C C . VAL A 1 112 ? -8.93 16.031 3.752 1 92.62 112 VAL A C 1
ATOM 873 O O . VAL A 1 112 ? -8.758 16.734 4.754 1 92.62 112 VAL A O 1
ATOM 876 N N . LEU A 1 113 ? -9.547 16.484 2.648 1 90.69 113 LEU A N 1
ATOM 877 C CA . LEU A 1 113 ? -10.062 17.844 2.574 1 90.69 113 LEU A CA 1
ATOM 878 C C . LEU A 1 113 ? -11.125 18.078 3.646 1 90.69 113 LEU A C 1
ATOM 880 O O . LEU A 1 113 ? -11.125 19.125 4.293 1 90.69 113 LEU A O 1
ATOM 884 N N . GLU A 1 114 ? -11.969 17.141 3.822 1 94.5 114 GLU A N 1
ATOM 885 C CA . GLU A 1 114 ? -12.992 17.266 4.855 1 94.5 114 GLU A CA 1
ATOM 886 C C . GLU A 1 114 ? -12.359 17.359 6.246 1 94.5 114 GLU A C 1
ATOM 888 O O . GLU A 1 114 ? -12.828 18.125 7.094 1 94.5 114 GLU A O 1
ATOM 893 N N . SER A 1 115 ? -11.383 16.578 6.48 1 94.12 115 SER A N 1
ATOM 894 C CA . SER A 1 115 ? -10.68 16.656 7.754 1 94.12 115 SER A CA 1
ATOM 895 C C . SER A 1 115 ? -10.047 18.031 7.953 1 94.12 115 SER A C 1
ATOM 897 O O . SER A 1 115 ? -10.07 18.578 9.055 1 94.12 115 SER A O 1
ATOM 899 N N . PHE A 1 116 ? -9.422 18.5 6.863 1 92.19 116 PHE A N 1
ATOM 900 C CA . PHE A 1 116 ? -8.82 19.828 6.902 1 92.19 116 PHE A CA 1
ATOM 901 C C . PHE A 1 116 ? -9.859 20.875 7.266 1 92.19 116 PHE A C 1
ATOM 903 O O . PHE A 1 116 ? -9.594 21.766 8.078 1 92.19 116 PHE A O 1
ATOM 910 N N . LEU A 1 117 ? -11.023 20.797 6.719 1 92.5 117 LEU A N 1
ATOM 911 C CA . LEU A 1 117 ? -12.062 21.797 6.926 1 92.5 117 LEU A CA 1
ATOM 912 C C . LEU A 1 117 ? -12.633 21.703 8.336 1 92.5 117 LEU A C 1
ATOM 914 O O . LEU A 1 117 ? -13.258 22.656 8.828 1 92.5 117 LEU A O 1
ATOM 918 N N . ARG A 1 118 ? -12.555 20.609 9 1 90.88 118 ARG A N 1
ATOM 919 C CA . ARG A 1 118 ? -13.086 20.406 10.344 1 90.88 118 ARG A CA 1
ATOM 920 C C . ARG A 1 118 ? -12.125 20.938 11.398 1 90.88 118 ARG A C 1
ATOM 922 O O . ARG A 1 118 ? -12.5 21.125 12.555 1 90.88 118 ARG A O 1
ATOM 929 N N . HIS A 1 119 ? -10.93 21.078 11.172 1 76.69 119 HIS A N 1
ATOM 930 C CA . HIS A 1 119 ? -9.938 21.609 12.094 1 76.69 119 HIS A CA 1
ATOM 931 C C . HIS A 1 119 ? -9.734 23.109 11.898 1 76.69 119 HIS A C 1
ATOM 933 O O . HIS A 1 119 ? -9.516 23.844 12.867 1 76.69 119 HIS A O 1
ATOM 939 N N . MET B 1 1 ? 43.219 10.297 -0.635 1 20.48 1 MET B N 1
ATOM 940 C CA . MET B 1 1 ? 42.094 9.477 -1.097 1 20.48 1 MET B CA 1
ATOM 941 C C . MET B 1 1 ? 40.781 9.938 -0.472 1 20.48 1 MET B C 1
ATOM 943 O O . MET B 1 1 ? 39.781 9.258 -0.59 1 20.48 1 MET B O 1
ATOM 947 N N . LYS B 1 2 ? 40.812 10.594 0.626 1 23.34 2 LYS B N 1
ATOM 948 C CA . LYS B 1 2 ? 39.906 10.828 1.755 1 23.34 2 LYS B CA 1
ATOM 949 C C . LYS B 1 2 ? 38.844 11.859 1.405 1 23.34 2 LYS B C 1
ATOM 951 O O . LYS B 1 2 ? 38.062 12.273 2.27 1 23.34 2 LYS B O 1
ATOM 956 N N . LYS B 1 3 ? 38.969 12.562 0.406 1 25.84 3 LYS B N 1
ATOM 957 C CA . LYS B 1 3 ? 38.281 13.828 0.175 1 25.84 3 LYS B CA 1
ATOM 958 C C . LYS B 1 3 ? 36.781 13.602 -0.007 1 25.84 3 LYS B C 1
ATOM 960 O O . LYS B 1 3 ? 36 14.555 -0.051 1 25.84 3 LYS B O 1
ATOM 965 N N . GLY B 1 4 ? 36.438 12.594 -0.795 1 22.98 4 GLY B N 1
ATOM 966 C CA . GLY B 1 4 ? 35.219 12.508 -1.604 1 22.98 4 GLY B CA 1
ATOM 967 C C . GLY B 1 4 ? 33.938 12.359 -0.777 1 22.98 4 GLY B C 1
ATOM 968 O O . GLY B 1 4 ? 32.906 12.008 -1.306 1 22.98 4 GLY B O 1
ATOM 969 N N . ALA B 1 5 ? 34 12.219 0.449 1 22.62 5 ALA B N 1
ATOM 970 C CA . ALA B 1 5 ? 32.969 11.844 1.394 1 22.62 5 ALA B CA 1
ATOM 971 C C . ALA B 1 5 ? 32 13 1.646 1 22.62 5 ALA B C 1
ATOM 973 O O . ALA B 1 5 ? 31.094 12.898 2.482 1 22.62 5 ALA B O 1
ATOM 974 N N . ILE B 1 6 ? 32.344 14.219 1.209 1 22.69 6 ILE B N 1
ATOM 975 C CA . ILE B 1 6 ? 31.688 15.43 1.722 1 22.69 6 ILE B CA 1
ATOM 976 C C . ILE B 1 6 ? 30.266 15.531 1.171 1 22.69 6 ILE B C 1
ATOM 978 O O . ILE B 1 6 ? 29.375 16.047 1.842 1 22.69 6 ILE B O 1
ATOM 982 N N . ASN B 1 7 ? 30.125 15.344 -0.176 1 24.56 7 ASN B N 1
ATOM 983 C CA . ASN B 1 7 ? 29.078 16.016 -0.946 1 24.56 7 ASN B CA 1
ATOM 984 C C . ASN B 1 7 ? 27.688 15.469 -0.614 1 24.56 7 ASN B C 1
ATOM 986 O O . ASN B 1 7 ? 26.734 15.734 -1.332 1 24.56 7 ASN B O 1
ATOM 990 N N . ARG B 1 8 ? 27.578 14.383 0.1 1 24.14 8 ARG B N 1
ATOM 991 C CA . ARG B 1 8 ? 26.328 13.664 0.237 1 24.14 8 ARG B CA 1
ATOM 992 C C . ARG B 1 8 ? 25.297 14.492 1 1 24.14 8 ARG B C 1
ATOM 994 O O . ARG B 1 8 ? 24.094 14.297 0.838 1 24.14 8 ARG B O 1
ATOM 1001 N N . PHE B 1 9 ? 25.609 15.383 1.961 1 29.14 9 PHE B N 1
ATOM 1002 C CA . PHE B 1 9 ? 24.844 16.203 2.881 1 29.14 9 PHE B CA 1
ATOM 1003 C C . PHE B 1 9 ? 24.109 17.312 2.131 1 29.14 9 PHE B C 1
ATOM 1005 O O . PHE B 1 9 ? 23.047 17.766 2.568 1 29.14 9 PHE B O 1
ATOM 1012 N N . GLN B 1 10 ? 24.766 18.031 1.223 1 28.34 10 GLN B N 1
ATOM 1013 C CA . GLN B 1 10 ? 24.391 19.375 0.793 1 28.34 10 GLN B CA 1
ATOM 1014 C C . GLN B 1 10 ? 23 19.391 0.165 1 28.34 10 GLN B C 1
ATOM 1016 O O . GLN B 1 10 ? 22.344 20.422 0.137 1 28.34 10 GLN B O 1
ATOM 1021 N N . ARG B 1 11 ? 22.781 18.422 -0.79 1 27.52 11 ARG B N 1
ATOM 1022 C CA . ARG B 1 11 ? 21.609 18.562 -1.645 1 27.52 11 ARG B CA 1
ATOM 1023 C C . ARG B 1 11 ? 20.328 18.516 -0.825 1 27.52 11 ARG B C 1
ATOM 1025 O O . ARG B 1 11 ? 19.234 18.375 -1.381 1 27.52 11 ARG B O 1
ATOM 1032 N N . ILE B 1 12 ? 20.109 18.453 0.575 1 29 12 ILE B N 1
ATOM 1033 C CA . ILE B 1 12 ? 19.25 18.797 1.697 1 29 12 ILE B CA 1
ATOM 1034 C C . ILE B 1 12 ? 18.703 20.203 1.516 1 29 12 ILE B C 1
ATOM 1036 O O . ILE B 1 12 ? 17.953 20.703 2.361 1 29 12 ILE B O 1
ATOM 1040 N N . GLY B 1 13 ? 19.312 21.156 0.944 1 29.75 13 GLY B N 1
ATOM 1041 C CA . GLY B 1 13 ? 18.984 22.562 1.007 1 29.75 13 GLY B CA 1
ATOM 1042 C C . GLY B 1 13 ? 17.5 22.828 0.776 1 29.75 13 GLY B C 1
ATOM 1043 O O . GLY B 1 13 ? 16.719 22.875 1.726 1 29.75 13 GLY B O 1
ATOM 1044 N N . GLY B 1 14 ? 17.016 23.859 -0.222 1 31.91 14 GLY B N 1
ATOM 1045 C CA . GLY B 1 14 ? 15.734 24.516 -0.363 1 31.91 14 GLY B CA 1
ATOM 1046 C C . GLY B 1 14 ? 14.578 23.547 -0.511 1 31.91 14 GLY B C 1
ATOM 1047 O O . GLY B 1 14 ? 13.477 23.938 -0.911 1 31.91 14 GLY B O 1
ATOM 1048 N N . GLN B 1 15 ? 14.617 22.312 -0.859 1 33.59 15 GLN B N 1
ATOM 1049 C CA . GLN B 1 15 ? 13.93 21.094 -1.258 1 33.59 15 GLN B CA 1
ATOM 1050 C C . GLN B 1 15 ? 13.25 20.438 -0.064 1 33.59 15 GLN B C 1
ATOM 1052 O O . GLN B 1 15 ? 13.906 20.078 0.913 1 33.59 15 GLN B O 1
ATOM 1057 N N . ARG B 1 16 ? 11.953 20.781 0.375 1 34.34 16 ARG B N 1
ATOM 1058 C CA . ARG B 1 16 ? 11.086 20.172 1.381 1 34.34 16 ARG B CA 1
ATOM 1059 C C . ARG B 1 16 ? 11.406 18.688 1.558 1 34.34 16 ARG B C 1
ATOM 1061 O O . A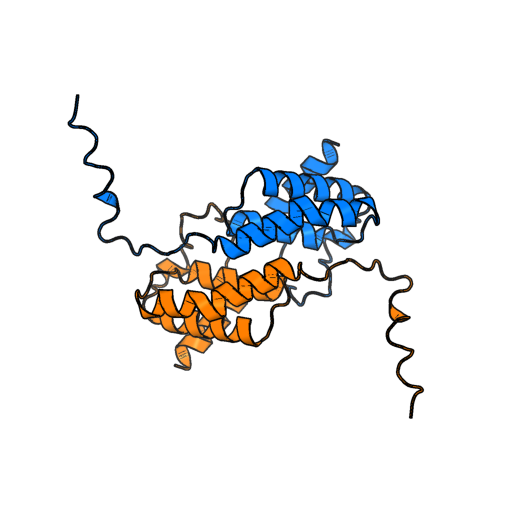RG B 1 16 ? 11.391 17.922 0.592 1 34.34 16 ARG B O 1
ATOM 1068 N N . THR B 1 17 ? 12.469 18.219 2.201 1 35.34 17 THR B N 1
ATOM 1069 C CA . THR B 1 17 ? 12.75 16.859 2.648 1 35.34 17 THR B CA 1
ATOM 1070 C C . THR B 1 17 ? 11.453 16.109 2.943 1 35.34 17 THR B C 1
ATOM 1072 O O . THR B 1 17 ? 10.82 16.344 3.975 1 35.34 17 THR B O 1
ATOM 1075 N N . TYR B 1 18 ? 10.43 16.125 2.164 1 35.56 18 TYR B N 1
ATOM 1076 C CA . TYR B 1 18 ? 9.344 15.156 2.268 1 35.56 18 TYR B CA 1
ATOM 1077 C C . TYR B 1 18 ? 9.852 13.82 2.795 1 35.56 18 TYR B C 1
ATOM 1079 O O . TYR B 1 18 ? 10.828 13.281 2.285 1 35.56 18 TYR B O 1
ATOM 1087 N N . LEU B 1 19 ? 10.328 13.766 4.047 1 42.28 19 LEU B N 1
ATOM 1088 C CA . LEU B 1 19 ? 10.43 12.422 4.598 1 42.28 19 LEU B CA 1
ATOM 1089 C C . LEU B 1 19 ? 9.641 11.43 3.75 1 42.28 19 LEU B C 1
ATOM 1091 O O . LEU B 1 19 ? 8.453 11.211 3.984 1 42.28 19 LEU B O 1
ATOM 1095 N N . SER B 1 20 ? 9.461 11.656 2.475 1 43.28 20 SER B N 1
ATOM 1096 C CA . SER B 1 20 ? 9.023 10.68 1.489 1 43.28 20 SER B CA 1
ATOM 1097 C C . SER B 1 20 ? 9.586 9.297 1.799 1 43.28 20 SER B C 1
ATOM 1099 O O . SER B 1 20 ? 9.43 8.359 1.011 1 43.28 20 SER B O 1
ATOM 1101 N N . SER B 1 21 ? 10.703 9.195 2.559 1 49 21 SER B N 1
ATOM 1102 C CA . SER B 1 21 ? 11.195 7.82 2.652 1 49 21 SER B CA 1
ATOM 1103 C C . SER B 1 21 ? 10.086 6.871 3.102 1 49 21 SER B C 1
ATOM 1105 O O . SER B 1 21 ? 9.422 7.117 4.109 1 49 21 SER B O 1
ATOM 1107 N N . PRO B 1 22 ? 9.508 6.047 2.279 1 55.69 22 PRO B N 1
ATOM 1108 C CA . PRO B 1 22 ? 8.609 4.988 2.738 1 55.69 22 PRO B CA 1
ATOM 1109 C C . PRO B 1 22 ? 8.984 4.445 4.113 1 55.69 22 PRO B C 1
ATOM 1111 O O . PRO B 1 22 ? 10.172 4.379 4.449 1 55.69 22 PRO B O 1
ATOM 1114 N N . PRO B 1 23 ? 7.922 4.48 5.016 1 75.81 23 PRO B N 1
ATOM 1115 C CA . PRO B 1 23 ? 8.258 3.869 6.305 1 75.81 23 PRO B CA 1
ATOM 1116 C C . PRO B 1 23 ? 8.984 2.535 6.152 1 75.81 23 PRO B C 1
ATOM 1118 O O . PRO B 1 23 ? 8.484 1.625 5.492 1 75.81 23 PRO B O 1
ATOM 1121 N N . GLN B 1 24 ? 10.328 2.555 6.387 1 87.5 24 GLN B N 1
ATOM 1122 C CA . GLN B 1 24 ? 11.172 1.365 6.344 1 87.5 24 GLN B CA 1
ATOM 1123 C C . GLN B 1 24 ? 10.508 0.194 7.062 1 87.5 24 GLN B C 1
ATOM 1125 O O . GLN B 1 24 ? 10.625 -0.955 6.633 1 87.5 24 GLN B O 1
ATOM 1130 N N . LEU B 1 25 ? 9.742 0.563 8.039 1 90.75 25 LEU B N 1
ATOM 1131 C CA . LEU B 1 25 ? 9.086 -0.475 8.828 1 90.75 25 LEU B CA 1
ATOM 1132 C C . LEU B 1 25 ? 8.055 -1.224 7.996 1 90.75 25 LEU B C 1
ATOM 1134 O O . LEU B 1 25 ? 7.984 -2.455 8.047 1 90.75 25 LEU B O 1
ATOM 1138 N N . ILE B 1 26 ? 7.309 -0.494 7.234 1 93.88 26 ILE B N 1
ATOM 1139 C CA . ILE B 1 26 ? 6.258 -1.105 6.426 1 93.88 26 ILE B CA 1
ATOM 1140 C C . ILE B 1 26 ? 6.883 -1.913 5.293 1 93.88 26 ILE B C 1
ATOM 1142 O O . ILE B 1 26 ? 6.461 -3.039 5.02 1 93.88 26 ILE B O 1
ATOM 1146 N N . GLU B 1 27 ? 7.887 -1.364 4.672 1 92.38 27 GLU B N 1
ATOM 1147 C CA . GLU B 1 27 ? 8.586 -2.066 3.602 1 92.38 27 GLU B CA 1
ATOM 1148 C C . GLU B 1 27 ? 9.188 -3.379 4.098 1 92.38 27 GLU B C 1
ATOM 1150 O O . GLU B 1 27 ? 9.117 -4.398 3.408 1 92.38 27 GLU B O 1
ATOM 1155 N N . GLU B 1 28 ? 9.781 -3.322 5.281 1 92.44 28 GLU B N 1
ATOM 1156 C CA . GLU B 1 28 ? 10.367 -4.527 5.855 1 92.44 28 GLU B CA 1
ATOM 1157 C C . GLU B 1 28 ? 9.305 -5.59 6.117 1 92.44 28 GLU B C 1
ATOM 1159 O O . GLU B 1 28 ? 9.516 -6.773 5.852 1 92.44 28 GLU B O 1
ATOM 1164 N N . ALA B 1 29 ? 8.164 -5.172 6.641 1 92.31 29 ALA B N 1
ATOM 1165 C CA . ALA B 1 29 ? 7.07 -6.113 6.855 1 92.31 29 ALA B CA 1
ATOM 1166 C C . ALA B 1 29 ? 6.59 -6.707 5.531 1 92.31 29 ALA B C 1
ATOM 1168 O O . ALA B 1 29 ? 6.316 -7.906 5.445 1 92.31 29 ALA B O 1
ATOM 1169 N N . LEU B 1 30 ? 6.555 -5.891 4.508 1 94.5 30 LEU B N 1
ATOM 1170 C CA . LEU B 1 30 ? 6.184 -6.363 3.178 1 94.5 30 LEU B CA 1
ATOM 1171 C C . LEU B 1 30 ? 7.188 -7.387 2.66 1 94.5 30 LEU B C 1
ATOM 1173 O O . LEU B 1 30 ? 6.801 -8.422 2.113 1 94.5 30 LEU B O 1
ATOM 1177 N N . HIS B 1 31 ? 8.43 -7.121 2.893 1 94.25 31 HIS B N 1
ATOM 1178 C CA . HIS B 1 31 ? 9.492 -8.023 2.463 1 94.25 31 HIS B CA 1
ATOM 1179 C C . HIS B 1 31 ? 9.375 -9.383 3.158 1 94.25 31 HIS B C 1
ATOM 1181 O O . HIS B 1 31 ? 9.438 -10.422 2.508 1 94.25 31 HIS B O 1
ATOM 1187 N N . VAL B 1 32 ? 9.211 -9.328 4.422 1 93.75 32 VAL B N 1
ATOM 1188 C CA . VAL B 1 32 ? 9.109 -10.562 5.191 1 93.75 32 VAL B CA 1
ATOM 1189 C C . VAL B 1 32 ? 7.891 -11.359 4.738 1 93.75 32 VAL B C 1
ATOM 1191 O O . VAL B 1 32 ? 7.984 -12.562 4.5 1 93.75 32 VAL B O 1
ATOM 1194 N N . TYR B 1 33 ? 6.762 -10.719 4.574 1 93 33 TYR B N 1
ATOM 1195 C CA . TYR B 1 33 ? 5.562 -11.406 4.105 1 93 33 TYR B CA 1
ATOM 1196 C C . TYR B 1 33 ? 5.793 -12.039 2.738 1 93 33 TYR B C 1
ATOM 1198 O O . TYR B 1 33 ? 5.496 -13.219 2.535 1 93 33 TYR B O 1
ATOM 1206 N N . THR B 1 34 ? 6.348 -11.336 1.812 1 94.94 34 THR B N 1
ATOM 1207 C CA . THR B 1 34 ? 6.465 -11.734 0.413 1 94.94 34 THR B CA 1
ATOM 1208 C C . THR B 1 34 ? 7.504 -12.836 0.251 1 94.94 34 THR B C 1
ATOM 1210 O O . THR B 1 34 ? 7.277 -13.805 -0.476 1 94.94 34 THR B O 1
ATOM 1213 N N . CYS B 1 35 ? 8.602 -12.734 0.964 1 94.38 35 CYS B N 1
ATOM 1214 C CA . CYS B 1 35 ? 9.734 -13.609 0.68 1 94.38 35 CYS B CA 1
ATOM 1215 C C . CYS B 1 35 ? 9.766 -14.797 1.642 1 94.38 35 CYS B C 1
ATOM 1217 O O . CYS B 1 35 ? 10.312 -15.852 1.316 1 94.38 35 CYS B O 1
ATOM 1219 N N . ARG B 1 36 ? 9.109 -14.641 2.729 1 91.75 36 ARG B N 1
ATOM 1220 C CA . ARG B 1 36 ? 9.227 -15.703 3.715 1 91.75 36 ARG B CA 1
ATOM 1221 C C . ARG B 1 36 ? 7.891 -16.406 3.918 1 91.75 36 ARG B C 1
ATOM 1223 O O . ARG B 1 36 ? 7.836 -17.641 4.027 1 91.75 36 ARG B O 1
ATOM 1230 N N . ARG B 1 37 ? 6.797 -15.703 3.91 1 88.75 37 ARG B N 1
ATOM 1231 C CA . ARG B 1 37 ? 5.508 -16.281 4.27 1 88.75 37 ARG B CA 1
ATOM 1232 C C . ARG B 1 37 ? 4.727 -16.703 3.025 1 88.75 37 ARG B C 1
ATOM 1234 O O . ARG B 1 37 ? 4.211 -17.812 2.955 1 88.75 37 ARG B O 1
ATOM 1241 N N . LEU B 1 38 ? 4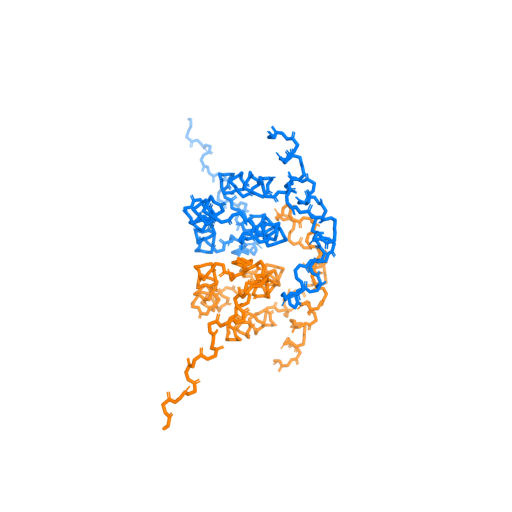.672 -15.883 2.045 1 90.88 38 LEU B N 1
ATOM 1242 C CA . LEU B 1 38 ? 3.83 -16.062 0.868 1 90.88 38 LEU B CA 1
ATOM 1243 C C . LEU B 1 38 ? 4.215 -17.344 0.12 1 90.88 38 LEU B C 1
ATOM 1245 O O . LEU B 1 38 ? 3.346 -18.094 -0.315 1 90.88 38 LEU B O 1
ATOM 1249 N N . PRO B 1 39 ? 5.473 -17.641 -0.002 1 90.25 39 PRO B N 1
ATOM 1250 C CA . PRO B 1 39 ? 5.832 -18.875 -0.7 1 90.25 39 PRO B CA 1
ATOM 1251 C C . PRO B 1 39 ? 5.254 -20.125 -0.034 1 90.25 39 PRO B C 1
ATOM 1253 O O . PRO B 1 39 ? 4.777 -21.031 -0.722 1 90.25 39 PRO B O 1
ATOM 1256 N N . ASP B 1 40 ? 5.289 -20.109 1.238 1 87.12 40 ASP B N 1
ATOM 1257 C CA . ASP B 1 40 ? 4.75 -21.266 1.948 1 87.12 40 ASP B CA 1
ATOM 1258 C C . ASP B 1 40 ? 3.234 -21.359 1.774 1 87.12 40 ASP B C 1
ATOM 1260 O O . ASP B 1 40 ? 2.689 -22.453 1.603 1 87.12 40 ASP B O 1
ATOM 1264 N N . ILE B 1 41 ? 2.537 -20.266 1.795 1 84.56 41 ILE B N 1
ATOM 1265 C CA . ILE B 1 41 ? 1.085 -20.203 1.677 1 84.56 41 ILE B CA 1
ATOM 1266 C C . ILE B 1 41 ? 0.661 -20.656 0.281 1 84.56 41 ILE B C 1
ATOM 1268 O O . ILE B 1 41 ? -0.277 -21.438 0.135 1 84.56 41 ILE B O 1
ATOM 1272 N N . THR B 1 42 ? 1.356 -20.219 -0.768 1 84 42 THR B N 1
ATOM 1273 C CA . THR B 1 42 ? 0.956 -20.484 -2.146 1 84 42 THR B CA 1
ATOM 1274 C C . THR B 1 42 ? 1.374 -21.891 -2.57 1 84 42 THR B C 1
ATOM 1276 O O . THR B 1 42 ? 0.75 -22.484 -3.447 1 84 42 THR B O 1
ATOM 1279 N N . LYS B 1 43 ? 2.494 -22.406 -1.99 1 81.25 43 LYS B N 1
ATOM 1280 C CA . LYS B 1 43 ? 2.943 -23.75 -2.293 1 81.25 43 LYS B CA 1
ATOM 1281 C C . LYS B 1 43 ? 1.994 -24.797 -1.701 1 81.25 43 LYS B C 1
ATOM 1283 O O . LYS B 1 43 ? 1.721 -25.828 -2.326 1 81.25 43 LYS B O 1
ATOM 1288 N N . THR B 1 44 ? 1.557 -24.453 -0.531 1 77.06 44 THR B N 1
ATOM 1289 C CA . THR B 1 44 ? 0.727 -25.422 0.182 1 77.06 44 THR B CA 1
ATOM 1290 C C . THR B 1 44 ? -0.714 -25.375 -0.319 1 77.06 44 THR B C 1
ATOM 1292 O O . THR B 1 44 ? -1.377 -26.406 -0.428 1 77.06 44 THR B O 1
ATOM 1295 N N . GLU B 1 45 ? -1.236 -24.266 -0.63 1 74.69 45 GLU B N 1
ATOM 1296 C CA . GLU B 1 45 ? -2.621 -24.062 -1.046 1 74.69 45 GLU B CA 1
ATOM 1297 C C . GLU B 1 45 ? -2.709 -23.062 -2.203 1 74.69 45 GLU B C 1
ATOM 1299 O O . GLU B 1 45 ? -2.852 -21.859 -1.987 1 74.69 45 GLU B O 1
ATOM 1304 N N . LYS B 1 46 ? -2.748 -23.641 -3.387 1 71.5 46 LYS B N 1
ATOM 1305 C CA . LYS B 1 46 ? -2.902 -22.781 -4.555 1 71.5 46 LYS B CA 1
ATOM 1306 C C . LYS B 1 46 ? -4.211 -22 -4.492 1 71.5 46 LYS B C 1
ATOM 1308 O O . LYS B 1 46 ? -5.25 -22.547 -4.117 1 71.5 46 LYS B O 1
ATOM 1313 N N . GLY B 1 47 ? -4.098 -20.766 -4.816 1 72.81 47 GLY B N 1
ATOM 1314 C CA . GLY B 1 47 ? -5.293 -19.938 -4.867 1 72.81 47 GLY B CA 1
ATOM 1315 C C . GLY B 1 47 ? -5.691 -19.375 -3.518 1 72.81 47 GLY B C 1
ATOM 1316 O O . GLY B 1 47 ? -6.742 -18.75 -3.387 1 72.81 47 GLY B O 1
ATOM 1317 N N . SER B 1 48 ? -4.852 -19.719 -2.5 1 78.38 48 SER B N 1
ATOM 1318 C CA . SER B 1 48 ? -5.156 -19.219 -1.163 1 78.38 48 SER B CA 1
ATOM 1319 C C . SER B 1 48 ? -5.039 -17.703 -1.099 1 78.38 48 SER B C 1
ATOM 1321 O O . SER B 1 48 ? -5.68 -17.062 -0.263 1 78.38 48 SER B O 1
ATOM 1323 N N . VAL B 1 49 ? -4.227 -17.188 -1.936 1 83.31 49 VAL B N 1
ATOM 1324 C CA . VAL B 1 49 ? -4.105 -15.734 -2.051 1 83.31 49 VAL B CA 1
ATOM 1325 C C . VAL B 1 49 ? -4.594 -15.281 -3.424 1 83.31 49 VAL B C 1
ATOM 1327 O O . VAL B 1 49 ? -4.152 -15.797 -4.449 1 83.31 49 VAL B O 1
ATOM 1330 N N . SER B 1 50 ? -5.52 -14.398 -3.41 1 82.44 50 SER B N 1
ATOM 1331 C CA . SER B 1 50 ? -6.102 -13.992 -4.688 1 82.44 50 SER B CA 1
ATOM 1332 C C . SER B 1 50 ? -5.094 -13.219 -5.531 1 82.44 50 SER B C 1
ATOM 1334 O O . SER B 1 50 ? -4.246 -12.5 -4.992 1 82.44 50 SER B O 1
ATOM 1336 N N . ILE B 1 51 ? -5.227 -13.359 -6.77 1 85.88 51 ILE B N 1
ATOM 1337 C CA . ILE B 1 51 ? -4.363 -12.648 -7.711 1 85.88 51 ILE B CA 1
ATOM 1338 C C . ILE B 1 51 ? -4.57 -11.141 -7.57 1 85.88 51 ILE B C 1
ATOM 1340 O O . ILE B 1 51 ? -3.625 -10.367 -7.711 1 85.88 51 ILE B O 1
ATOM 1344 N N . GLY B 1 52 ? -5.781 -10.766 -7.316 1 82.88 52 GLY B N 1
ATOM 1345 C CA . GLY B 1 52 ? -6.051 -9.359 -7.082 1 82.88 52 GLY B CA 1
ATOM 1346 C C . GLY B 1 52 ? -5.297 -8.797 -5.887 1 82.88 52 GLY B C 1
ATOM 1347 O O . GLY B 1 52 ? -4.746 -7.699 -5.953 1 82.88 52 GLY B O 1
ATOM 1348 N N . PHE B 1 53 ? -5.277 -9.594 -4.879 1 85.56 53 PHE B N 1
ATOM 1349 C CA . PHE B 1 53 ? -4.512 -9.188 -3.707 1 85.56 53 PHE B CA 1
ATOM 1350 C C . PHE B 1 53 ? -3.027 -9.086 -4.039 1 85.56 53 PHE B C 1
ATOM 1352 O O . PHE B 1 53 ? -2.359 -8.133 -3.643 1 85.56 53 PHE B O 1
ATOM 1359 N N . MET B 1 54 ? -2.5 -9.977 -4.734 1 89.31 54 MET B N 1
ATOM 1360 C CA . MET B 1 54 ? -1.082 -10 -5.078 1 89.31 54 MET B CA 1
ATOM 1361 C C . MET B 1 54 ? -0.719 -8.828 -5.98 1 89.31 54 MET B C 1
ATOM 1363 O O . MET B 1 54 ? 0.345 -8.227 -5.828 1 89.31 54 MET B O 1
ATOM 1367 N N . ILE B 1 55 ? -1.62 -8.477 -6.883 1 88.94 55 ILE B N 1
ATOM 1368 C CA . ILE B 1 55 ? -1.412 -7.328 -7.75 1 88.94 55 ILE B CA 1
ATOM 1369 C C . ILE B 1 55 ? -1.422 -6.047 -6.922 1 88.94 55 ILE B C 1
ATOM 1371 O O . ILE B 1 55 ? -0.607 -5.148 -7.145 1 88.94 55 ILE B O 1
ATOM 1375 N N . ARG B 1 56 ? -2.266 -6.004 -5.969 1 87.19 56 ARG B N 1
ATOM 1376 C CA . ARG B 1 56 ? -2.293 -4.844 -5.082 1 87.19 56 ARG B CA 1
ATOM 1377 C C . ARG B 1 56 ? -1.017 -4.762 -4.25 1 87.19 56 ARG B C 1
ATOM 1379 O O . ARG B 1 56 ? -0.482 -3.672 -4.031 1 87.19 56 ARG B O 1
ATOM 1386 N N . LEU B 1 57 ? -0.5 -5.891 -3.818 1 91.25 57 LEU B N 1
ATOM 1387 C CA . LEU B 1 57 ? 0.762 -5.898 -3.086 1 91.25 57 LEU B CA 1
ATOM 1388 C C . LEU B 1 57 ? 1.909 -5.43 -3.975 1 91.25 57 LEU B C 1
ATOM 1390 O O . LEU B 1 57 ? 2.818 -4.738 -3.51 1 91.25 57 LEU B O 1
ATOM 1394 N N . LEU B 1 58 ? 1.846 -5.777 -5.223 1 92.69 58 LEU B N 1
ATOM 1395 C CA . LEU B 1 58 ? 2.848 -5.281 -6.16 1 92.69 58 LEU B CA 1
ATOM 1396 C C . LEU B 1 58 ? 2.789 -3.762 -6.266 1 92.69 58 LEU B C 1
ATOM 1398 O O . LEU B 1 58 ? 3.826 -3.096 -6.293 1 92.69 58 LEU B O 1
ATOM 1402 N N . GLY B 1 59 ? 1.593 -3.293 -6.34 1 89.25 59 GLY B N 1
ATOM 1403 C CA . GLY B 1 59 ? 1.431 -1.847 -6.312 1 89.25 59 GLY B CA 1
ATOM 1404 C C . GLY B 1 59 ? 2.01 -1.208 -5.062 1 89.25 59 GLY B C 1
ATOM 1405 O O . GLY B 1 59 ? 2.639 -0.15 -5.137 1 89.25 59 GLY B O 1
ATOM 1406 N N . LEU B 1 60 ? 1.867 -1.849 -3.953 1 89.25 60 LEU B N 1
ATOM 1407 C CA . LEU B 1 60 ? 2.418 -1.373 -2.688 1 89.25 60 LEU B CA 1
ATOM 1408 C C . LEU B 1 60 ? 3.941 -1.34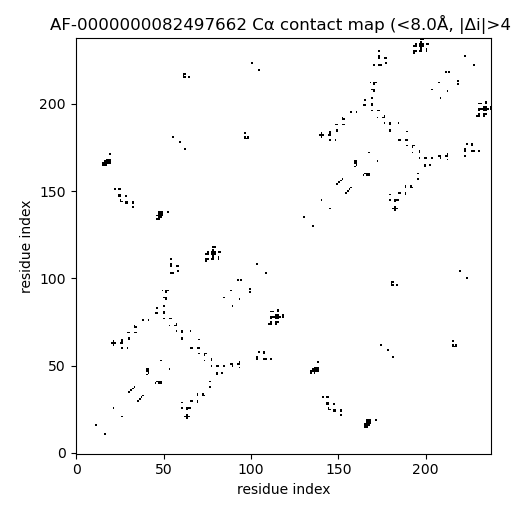8 -2.734 1 89.25 60 LEU B C 1
ATOM 1410 O O . LEU B 1 60 ? 4.57 -0.438 -2.186 1 89.25 60 LEU B O 1
ATOM 1414 N N . THR B 1 61 ? 4.555 -2.334 -3.408 1 92.06 61 THR B N 1
ATOM 1415 C CA . THR B 1 61 ? 6.008 -2.34 -3.545 1 92.06 61 THR B CA 1
ATOM 1416 C C . THR B 1 61 ? 6.488 -1.09 -4.277 1 92.06 61 THR B C 1
ATOM 1418 O O . THR B 1 61 ? 7.504 -0.497 -3.908 1 92.06 61 THR B O 1
ATOM 1421 N N . ASN B 1 62 ? 5.719 -0.703 -5.316 1 86.19 62 ASN B N 1
ATOM 1422 C CA . ASN B 1 62 ? 6.062 0.508 -6.055 1 86.19 62 ASN B CA 1
ATOM 1423 C C . ASN B 1 62 ? 5.906 1.755 -5.188 1 86.19 62 ASN B C 1
ATOM 1425 O O . ASN B 1 62 ? 6.777 2.629 -5.188 1 86.19 62 ASN B O 1
ATOM 1429 N N . PHE B 1 63 ? 4.848 1.749 -4.469 1 84.25 63 PHE B N 1
ATOM 1430 C CA . PHE B 1 63 ? 4.535 2.883 -3.607 1 84.25 63 PHE B CA 1
ATOM 1431 C C . PHE B 1 63 ? 5.605 3.061 -2.537 1 84.25 63 PHE B C 1
ATOM 1433 O O . PHE B 1 63 ? 6.059 4.18 -2.281 1 84.25 63 PHE B O 1
ATOM 1440 N N . LEU B 1 64 ? 6.082 1.976 -1.977 1 87.44 64 LEU B N 1
ATOM 1441 C CA . LEU B 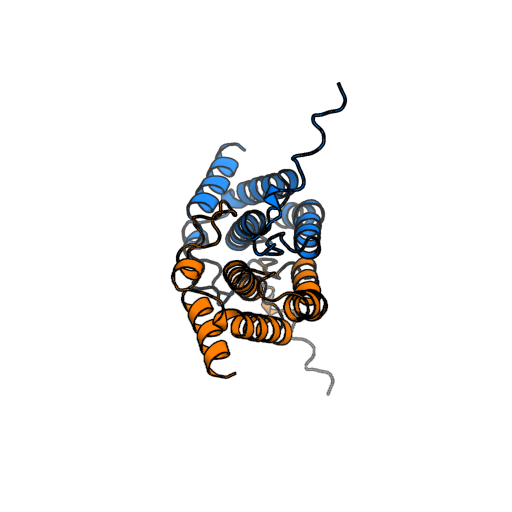1 64 ? 6.98 2.014 -0.829 1 87.44 64 LEU B CA 1
ATOM 1442 C C . LEU B 1 64 ? 8.438 1.982 -1.278 1 87.44 64 LEU B C 1
ATOM 1444 O O . LEU B 1 64 ? 9.352 2.08 -0.453 1 87.44 64 LEU B O 1
ATOM 1448 N N . GLY B 1 65 ? 8.672 1.833 -2.541 1 86.75 65 GLY B N 1
ATOM 1449 C CA . GLY B 1 65 ? 10.039 1.682 -3.002 1 86.75 65 GLY B CA 1
ATOM 1450 C C . GLY B 1 65 ? 10.719 0.432 -2.469 1 86.75 65 GLY B C 1
ATOM 1451 O O . GLY B 1 65 ? 11.844 0.491 -1.979 1 86.75 65 GLY B O 1
ATOM 1452 N N . ALA B 1 66 ? 9.992 -0.626 -2.504 1 91.44 66 ALA B N 1
ATOM 1453 C CA . ALA B 1 66 ? 10.508 -1.887 -1.981 1 91.44 66 ALA B CA 1
ATOM 1454 C C . ALA B 1 66 ? 11.656 -2.406 -2.846 1 91.44 66 ALA B C 1
ATOM 1456 O O . ALA B 1 66 ? 11.812 -1.987 -3.994 1 91.44 66 ALA B O 1
ATOM 1457 N N . SER B 1 67 ? 12.453 -3.334 -2.301 1 92.62 67 SER B N 1
ATOM 1458 C CA . SER B 1 67 ? 13.633 -3.889 -2.963 1 92.62 67 SER B CA 1
ATOM 1459 C C . SER B 1 67 ? 13.242 -4.656 -4.223 1 92.62 67 SER B C 1
ATOM 1461 O O . SER B 1 67 ? 12.133 -5.188 -4.316 1 92.62 67 SER B O 1
ATOM 1463 N N . PRO B 1 68 ? 14.195 -4.758 -5.184 1 96.06 68 PRO B N 1
ATOM 1464 C CA . PRO B 1 68 ? 13.938 -5.555 -6.383 1 96.06 68 PRO B CA 1
ATOM 1465 C C . PRO B 1 68 ? 13.633 -7.02 -6.066 1 96.06 68 PRO B C 1
ATOM 1467 O O . PRO B 1 68 ? 12.875 -7.668 -6.793 1 96.06 68 PRO B O 1
ATOM 1470 N N . VAL B 1 69 ? 14.219 -7.496 -4.996 1 97.75 69 VAL B N 1
ATOM 1471 C CA . VAL B 1 69 ? 14 -8.891 -4.609 1 97.75 69 VAL B CA 1
ATOM 1472 C C . VAL B 1 69 ? 12.539 -9.094 -4.223 1 97.75 69 VAL B C 1
ATOM 1474 O O . VAL B 1 69 ? 11.906 -10.055 -4.66 1 97.75 69 VAL B O 1
ATOM 1477 N N . THR B 1 70 ? 11.984 -8.211 -3.455 1 96.75 70 THR B N 1
ATOM 1478 C CA . THR B 1 70 ? 10.594 -8.281 -3.035 1 96.75 70 THR B CA 1
ATOM 1479 C C . THR B 1 70 ? 9.656 -8.188 -4.238 1 96.75 70 THR B C 1
ATOM 1481 O O . THR B 1 70 ? 8.727 -8.984 -4.371 1 96.75 70 THR B O 1
ATOM 1484 N N . LYS B 1 71 ? 9.945 -7.266 -5.188 1 96.69 71 LYS B N 1
ATOM 1485 C CA . LYS B 1 71 ? 9.133 -7.082 -6.383 1 96.69 71 LYS B CA 1
ATOM 1486 C C . LYS B 1 71 ? 9.164 -8.32 -7.27 1 96.69 71 LYS B C 1
ATOM 1488 O O . 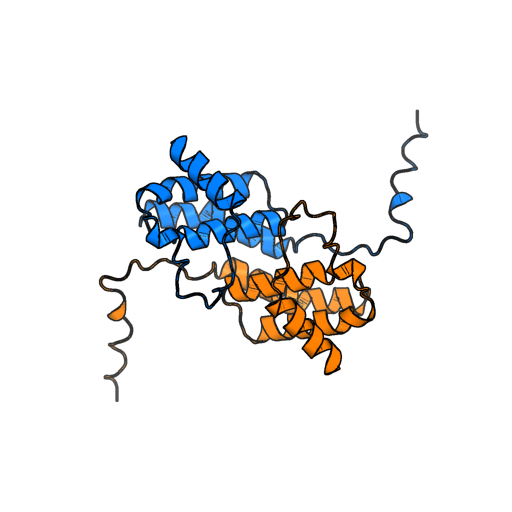LYS B 1 71 ? 8.125 -8.766 -7.766 1 96.69 71 LYS B O 1
ATOM 1493 N N . ALA B 1 72 ? 10.305 -8.875 -7.383 1 97.38 72 ALA B N 1
ATOM 1494 C CA . ALA B 1 72 ? 10.461 -10.047 -8.234 1 97.38 72 ALA B CA 1
ATOM 1495 C C . ALA B 1 72 ? 9.727 -11.25 -7.648 1 97.38 72 ALA B C 1
ATOM 1497 O O . ALA B 1 72 ? 9.062 -12 -8.375 1 97.38 72 ALA B O 1
ATOM 1498 N N . GLU B 1 73 ? 9.891 -11.461 -6.332 1 96.38 73 GLU B N 1
ATOM 1499 C CA . GLU B 1 73 ? 9.219 -12.594 -5.695 1 96.38 73 GLU B CA 1
ATOM 1500 C C . GLU B 1 73 ? 7.707 -12.484 -5.844 1 96.38 73 GLU B C 1
ATOM 1502 O O . GLU B 1 73 ? 7.039 -13.469 -6.172 1 96.38 73 GLU B O 1
ATOM 1507 N N . LEU B 1 74 ? 7.145 -11.336 -5.66 1 95.75 74 LEU B N 1
ATOM 1508 C CA . LEU B 1 74 ? 5.707 -11.125 -5.781 1 95.75 74 LEU B CA 1
ATOM 1509 C C . LEU B 1 74 ? 5.242 -11.344 -7.219 1 95.75 74 LEU B C 1
ATOM 1511 O O . LEU B 1 74 ? 4.211 -11.969 -7.453 1 95.75 74 LEU B O 1
ATOM 1515 N N . THR B 1 75 ? 5.992 -10.766 -8.141 1 95.81 75 THR B N 1
ATOM 1516 C CA . THR B 1 75 ? 5.672 -10.938 -9.547 1 95.81 75 THR B CA 1
ATOM 1517 C C . THR B 1 75 ? 5.656 -12.422 -9.922 1 95.81 75 THR B C 1
ATOM 1519 O O . THR B 1 75 ? 4.711 -12.898 -10.547 1 95.81 75 THR B O 1
ATOM 1522 N N . ARG B 1 76 ? 6.676 -13.109 -9.492 1 94.75 76 ARG B N 1
ATOM 1523 C CA . ARG B 1 76 ? 6.801 -14.531 -9.812 1 94.75 76 ARG B CA 1
ATOM 1524 C C . ARG B 1 76 ? 5.641 -15.328 -9.227 1 94.75 76 ARG B C 1
ATOM 1526 O O . ARG B 1 76 ? 5.012 -16.125 -9.93 1 94.75 76 ARG B O 1
ATOM 1533 N N . ARG B 1 77 ? 5.34 -15.086 -7.988 1 91.88 77 ARG B N 1
ATOM 1534 C CA . ARG B 1 77 ? 4.266 -15.82 -7.324 1 91.88 77 ARG B CA 1
ATOM 1535 C C . ARG B 1 77 ? 2.914 -15.484 -7.941 1 91.88 77 ARG B C 1
ATOM 1537 O O . ARG B 1 77 ? 2.047 -16.359 -8.055 1 91.88 77 ARG B O 1
ATOM 1544 N N . SER B 1 78 ? 2.73 -14.266 -8.234 1 91.31 78 SER B N 1
ATOM 1545 C CA . SER B 1 78 ? 1.486 -13.875 -8.898 1 91.31 78 SER B CA 1
ATOM 1546 C C . SER B 1 78 ? 1.335 -14.57 -10.242 1 91.31 78 SER B C 1
ATOM 1548 O O . SER B 1 78 ? 0.248 -15.039 -10.586 1 91.31 78 SER B O 1
ATOM 1550 N N . GLY B 1 79 ? 2.445 -14.602 -10.977 1 91.44 79 GLY B N 1
ATOM 1551 C CA . GLY B 1 79 ? 2.43 -15.289 -12.258 1 91.44 79 GLY 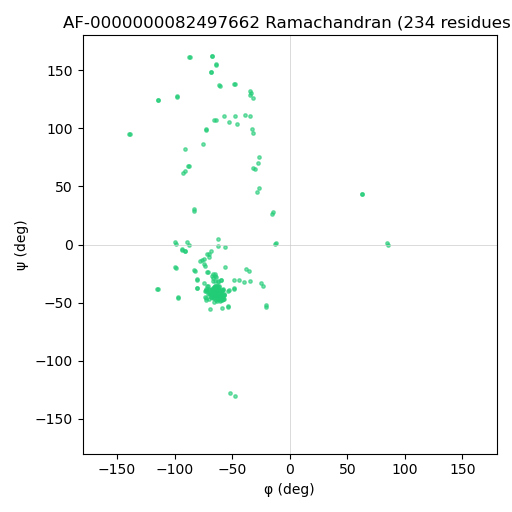B CA 1
ATOM 1552 C C . GLY B 1 79 ? 2.062 -16.766 -12.141 1 91.44 79 GLY B C 1
ATOM 1553 O O . GLY B 1 79 ? 1.293 -17.281 -12.953 1 91.44 79 GLY B O 1
ATOM 1554 N N . MET B 1 80 ? 2.564 -17.328 -11.141 1 88.19 80 MET B N 1
ATOM 1555 C CA . MET B 1 80 ? 2.342 -18.75 -10.93 1 88.19 80 MET B CA 1
ATOM 1556 C C . MET B 1 80 ? 0.876 -19.031 -10.625 1 88.19 80 MET B C 1
ATOM 1558 O O . MET B 1 80 ? 0.383 -20.141 -10.883 1 88.19 80 MET B O 1
ATOM 1562 N N . GLN B 1 81 ? 0.225 -18.094 -10.062 1 83.62 81 GLN B N 1
ATOM 1563 C CA . GLN B 1 81 ? -1.163 -18.297 -9.656 1 83.62 81 GLN B CA 1
ATOM 1564 C C . GLN B 1 81 ? -2.123 -17.891 -10.773 1 83.62 81 GLN B C 1
ATOM 1566 O O . GLN B 1 81 ? -3.33 -18.109 -10.672 1 83.62 81 GLN B O 1
ATOM 1571 N N . PHE B 1 82 ? -1.617 -17.328 -11.852 1 82.38 82 PHE B N 1
ATOM 1572 C CA . PHE B 1 82 ? -2.449 -16.75 -12.906 1 82.38 82 PHE B CA 1
ATOM 1573 C C . PHE B 1 82 ? -3.109 -17.859 -13.727 1 82.38 82 PHE B C 1
ATOM 1575 O O . PHE B 1 82 ? -4.16 -17.641 -14.336 1 82.38 82 PHE B O 1
ATOM 1582 N N . GLU B 1 83 ? -2.576 -19.031 -13.641 1 77.88 83 GLU B N 1
ATOM 1583 C CA . GLU B 1 83 ? -3.133 -20.141 -14.406 1 77.88 83 GLU B CA 1
ATOM 1584 C C . GLU B 1 83 ? -4.547 -20.484 -13.938 1 77.88 83 GLU B C 1
ATOM 1586 O O . GLU B 1 83 ? -5.348 -21.016 -14.711 1 77.88 83 GLU B O 1
ATOM 1591 N N . GLU B 1 84 ? -4.867 -20.188 -12.766 1 75.12 84 GLU B N 1
ATOM 1592 C CA . GLU B 1 84 ? -6.152 -20.562 -12.188 1 75.12 84 GLU B CA 1
ATOM 1593 C C . GLU B 1 84 ? -7.141 -19.406 -12.234 1 75.12 84 GLU B C 1
ATOM 1595 O O . GLU B 1 84 ? -8.297 -19.547 -11.836 1 75.12 84 GLU B O 1
ATOM 1600 N N . VAL B 1 85 ? -6.688 -18.328 -12.766 1 74.88 85 VAL B N 1
ATOM 1601 C CA . VAL B 1 85 ? -7.504 -17.125 -12.688 1 74.88 85 VAL B CA 1
ATOM 1602 C C . VAL B 1 85 ? -8.281 -16.938 -13.992 1 74.88 85 VAL B C 1
ATOM 1604 O O . VAL B 1 85 ? -7.738 -17.125 -15.078 1 74.88 85 VAL B O 1
ATOM 1607 N N . THR B 1 86 ? -9.586 -16.781 -13.852 1 68 86 THR B N 1
ATOM 1608 C CA . THR B 1 86 ? -10.414 -16.391 -14.992 1 68 86 THR B CA 1
ATOM 1609 C C . THR B 1 86 ? -10.445 -14.867 -15.141 1 68 86 THR B C 1
ATOM 1611 O O . THR B 1 86 ? -10.062 -14.141 -14.219 1 68 86 THR B O 1
ATOM 1614 N N . LEU B 1 87 ? -10.836 -14.375 -16.375 1 63.09 87 LEU B N 1
ATOM 1615 C CA . LEU B 1 87 ? -10.992 -12.945 -16.625 1 63.09 87 LEU B CA 1
ATOM 1616 C C . LEU B 1 87 ? -11.914 -12.305 -15.578 1 63.09 87 LEU B C 1
ATOM 1618 O O . LEU B 1 87 ? -11.672 -11.18 -15.141 1 63.09 87 LEU B O 1
ATOM 1622 N N . ASN B 1 88 ? -12.906 -13.07 -15.289 1 62.22 88 ASN B N 1
ATOM 1623 C CA . ASN B 1 88 ? -13.867 -12.586 -14.297 1 62.22 88 ASN B CA 1
ATOM 1624 C C . ASN B 1 88 ? -13.211 -12.375 -12.938 1 62.22 88 ASN B C 1
ATOM 1626 O O . ASN B 1 88 ? -13.562 -11.438 -12.219 1 62.22 88 ASN B O 1
ATOM 1630 N N . ASP B 1 89 ? -12.25 -13.195 -12.672 1 64.38 89 ASP B N 1
ATOM 1631 C CA . ASP B 1 89 ? -11.523 -13.047 -11.414 1 64.38 89 ASP B CA 1
ATOM 1632 C C . ASP B 1 89 ? -10.75 -11.734 -11.375 1 64.38 89 ASP B C 1
ATOM 1634 O O . ASP B 1 89 ? -10.625 -11.109 -10.32 1 64.38 89 ASP B O 1
ATOM 1638 N N . LEU B 1 90 ? -10.195 -11.453 -12.484 1 62.91 90 LEU B N 1
ATOM 1639 C CA . LEU B 1 90 ? -9.383 -10.242 -12.594 1 62.91 90 LEU B CA 1
ATOM 1640 C C . LEU B 1 90 ? -10.258 -9 -12.602 1 62.91 90 LEU B C 1
ATOM 1642 O O . LEU B 1 90 ? -9.891 -7.969 -12.031 1 62.91 90 LEU B O 1
ATOM 1646 N N . LEU B 1 91 ? -11.305 -9.125 -13.438 1 59.28 91 LEU B N 1
ATOM 1647 C CA . LEU B 1 91 ? -12.172 -7.973 -13.656 1 59.28 91 LEU B CA 1
ATOM 1648 C C . LEU B 1 91 ? -13.016 -7.688 -12.422 1 59.28 91 LEU B C 1
ATOM 1650 O O . LEU B 1 91 ? -13.5 -6.57 -12.242 1 59.28 91 LEU B O 1
ATOM 1654 N N . LEU B 1 92 ? -13.406 -8.805 -11.758 1 51.69 92 LEU B N 1
ATOM 1655 C CA . LEU B 1 92 ? -14.203 -8.648 -10.547 1 51.69 92 LEU B CA 1
ATOM 1656 C C . LEU B 1 92 ? -13.312 -8.602 -9.305 1 51.69 92 LEU B C 1
ATOM 1658 O O . LEU B 1 92 ? -13.047 -9.641 -8.695 1 51.69 92 LEU B O 1
ATOM 1662 N N . PRO B 1 93 ? -12.555 -7.602 -9.398 1 49.34 93 PRO B N 1
ATOM 1663 C CA . PRO B 1 93 ? -11.664 -7.582 -8.234 1 49.34 93 PRO B CA 1
ATOM 1664 C C . PRO B 1 93 ? -12.336 -8.109 -6.969 1 49.34 93 PRO B C 1
ATOM 1666 O O . PRO B 1 93 ? -13.562 -8.078 -6.859 1 49.34 93 PRO B O 1
ATOM 1669 N N . ALA B 1 94 ? -11.711 -8.969 -6.254 1 44.66 94 ALA B N 1
ATOM 1670 C CA . ALA B 1 94 ? -12.289 -9.609 -5.074 1 44.66 94 ALA B CA 1
ATOM 1671 C C . ALA B 1 94 ? -13.242 -8.656 -4.355 1 44.66 94 ALA B C 1
ATOM 1673 O O . ALA B 1 94 ? -12.961 -7.465 -4.227 1 44.66 94 ALA B O 1
ATOM 1674 N N . GLN B 1 95 ? -14.562 -8.828 -4.613 1 41.78 95 GLN B N 1
ATOM 1675 C CA . GLN B 1 95 ? -15.703 -8.18 -3.977 1 41.78 95 GLN B CA 1
ATOM 1676 C C . GLN B 1 95 ? -15.32 -7.609 -2.611 1 41.78 95 GLN B C 1
ATOM 1678 O O . GLN B 1 95 ? -15.992 -6.715 -2.094 1 41.78 95 GLN B O 1
ATOM 1683 N N . SER B 1 96 ? -14.758 -8.5 -1.886 1 39.91 96 SER B N 1
ATOM 1684 C CA . SER B 1 96 ? -14.797 -8.234 -0.452 1 39.91 96 SER B CA 1
ATOM 1685 C C . SER B 1 96 ? -14.234 -6.852 -0.134 1 39.91 96 SER B C 1
ATOM 1687 O O . SER B 1 96 ? -14.438 -6.332 0.967 1 39.91 96 SER B O 1
ATOM 1689 N N . SER B 1 97 ? -12.984 -6.613 -0.634 1 38.56 97 SER B N 1
ATOM 1690 C CA . SER B 1 97 ? -12.469 -5.391 -0.032 1 38.56 97 SER B CA 1
ATOM 1691 C C . SER B 1 97 ? -13.18 -4.16 -0.585 1 38.56 97 SER B C 1
ATOM 1693 O O . SER B 1 97 ? -13.461 -4.086 -1.782 1 38.56 97 SER B O 1
ATOM 1695 N N . ASN B 1 98 ? -14.086 -3.621 0.02 1 39.47 98 ASN B N 1
ATOM 1696 C CA . ASN B 1 98 ? -14.664 -2.299 -0.194 1 39.47 98 ASN B CA 1
ATOM 1697 C C . ASN B 1 98 ? -13.797 -1.449 -1.115 1 39.47 98 ASN B C 1
ATOM 1699 O O . ASN B 1 98 ? -13.977 -0.234 -1.204 1 39.47 98 ASN B O 1
ATOM 1703 N N . ASP B 1 99 ? -12.719 -1.981 -1.584 1 43.34 99 ASP B N 1
ATOM 1704 C CA . ASP B 1 99 ? -11.844 -1.18 -2.434 1 43.34 99 ASP B CA 1
ATOM 1705 C C . ASP B 1 99 ? -12.336 -1.182 -3.881 1 43.34 99 ASP B C 1
ATOM 1707 O O . ASP B 1 99 ? -11.766 -1.871 -4.73 1 43.34 99 ASP B O 1
ATOM 1711 N N . HIS B 1 100 ? -13.633 -1.29 -4.113 1 42.59 100 HIS B N 1
ATOM 1712 C CA . HIS B 1 100 ? -14.273 -1.068 -5.402 1 42.59 100 HIS B CA 1
ATOM 1713 C C . HIS B 1 100 ? -13.445 -0.143 -6.285 1 42.59 100 HIS B C 1
ATOM 1715 O O . HIS B 1 100 ? -13.578 -0.157 -7.508 1 42.59 100 HIS B O 1
ATOM 1721 N N . ASN B 1 101 ? -12.852 0.676 -5.641 1 45.34 101 ASN B N 1
ATOM 1722 C CA . ASN B 1 101 ? -12.227 1.724 -6.441 1 45.34 101 ASN B CA 1
ATOM 1723 C C . ASN B 1 101 ? -10.812 1.338 -6.867 1 45.34 101 ASN B C 1
ATOM 1725 O O . ASN B 1 101 ? -10.102 2.141 -7.473 1 45.34 101 ASN B O 1
ATOM 1729 N N . ALA B 1 102 ? -10.422 0.097 -6.469 1 47.16 102 ALA B N 1
ATOM 1730 C CA . ALA B 1 102 ? -9.023 -0.079 -6.863 1 47.16 102 ALA B CA 1
ATOM 1731 C C . ALA B 1 102 ? -8.922 -0.616 -8.289 1 47.16 102 ALA B C 1
ATOM 1733 O O . ALA B 1 102 ? -9.094 -1.814 -8.523 1 47.16 102 ALA B O 1
ATOM 1734 N N . SER B 1 103 ? -9.289 0.155 -9.266 1 51.72 103 SER B N 1
ATOM 1735 C CA . SER B 1 103 ? -8.828 -0.168 -10.609 1 51.72 103 SER B CA 1
ATOM 1736 C C . SER B 1 103 ? -7.391 -0.672 -10.602 1 51.72 103 SER B C 1
ATOM 1738 O O . SER B 1 103 ? -6.531 -0.091 -9.938 1 51.72 103 SER B O 1
ATOM 1740 N N . TYR B 1 104 ? -7.344 -1.926 -10.906 1 59.84 104 TYR B N 1
ATOM 1741 C CA . TYR B 1 104 ? -5.977 -2.424 -11.023 1 59.84 104 TYR B CA 1
ATOM 1742 C C . TYR B 1 104 ? -5.133 -1.499 -11.898 1 59.84 104 TYR B C 1
ATOM 1744 O O . TYR B 1 104 ? -5.652 -0.857 -12.812 1 59.84 104 TYR B O 1
ATOM 1752 N N . ASP B 1 105 ? -4.012 -1.325 -11.445 1 70.81 105 ASP B N 1
ATOM 1753 C CA . ASP B 1 105 ? -3.01 -0.713 -12.312 1 70.81 105 ASP B CA 1
ATOM 1754 C C . ASP B 1 105 ? -2.68 -1.62 -13.492 1 70.81 105 ASP B C 1
ATOM 1756 O O . ASP B 1 105 ? -2.119 -2.703 -13.312 1 70.81 105 ASP B O 1
ATOM 1760 N N . ASN B 1 106 ? -3.156 -1.211 -14.641 1 78.5 106 ASN B N 1
ATOM 1761 C CA . ASN B 1 106 ? -2.961 -1.999 -15.852 1 78.5 106 ASN B CA 1
ATOM 1762 C C . ASN B 1 106 ? -1.507 -2.432 -16.016 1 78.5 106 ASN B C 1
ATOM 1764 O O . ASN B 1 106 ? -1.23 -3.518 -16.531 1 78.5 106 ASN B O 1
ATOM 1768 N N . ASP B 1 107 ? -0.611 -1.624 -15.688 1 82.44 107 ASP B N 1
ATOM 1769 C CA . ASP B 1 107 ? 0.805 -1.962 -15.789 1 82.44 107 ASP B CA 1
ATOM 1770 C C . ASP B 1 107 ? 1.152 -3.152 -14.898 1 82.44 107 ASP B C 1
ATOM 1772 O O . ASP B 1 107 ? 1.983 -3.986 -15.266 1 82.44 107 ASP B O 1
ATOM 1776 N N . LEU B 1 108 ? 0.549 -3.232 -13.766 1 88.81 108 LEU B N 1
ATOM 1777 C CA . LEU B 1 108 ? 0.823 -4.332 -12.852 1 88.81 108 LEU B CA 1
ATOM 1778 C C . LEU B 1 108 ? 0.213 -5.633 -13.359 1 88.81 108 LEU B C 1
ATOM 1780 O O . LEU B 1 108 ? 0.834 -6.695 -13.273 1 88.81 108 LEU B O 1
ATOM 1784 N N . VAL B 1 109 ? -0.99 -5.535 -13.938 1 86.62 109 VAL B N 1
ATOM 1785 C CA . VAL B 1 109 ? -1.614 -6.699 -14.555 1 86.62 109 VAL B CA 1
ATOM 1786 C C . VAL B 1 109 ? -0.713 -7.238 -15.664 1 86.62 109 VAL B C 1
ATOM 1788 O O . VAL B 1 109 ? -0.494 -8.453 -15.766 1 86.62 109 VAL B O 1
ATOM 1791 N N . LYS B 1 110 ? -0.257 -6.355 -16.484 1 89.19 110 LYS B N 1
ATOM 1792 C CA . LYS B 1 110 ? 0.63 -6.75 -17.578 1 89.19 110 LYS B CA 1
ATOM 1793 C C . LYS B 1 110 ? 1.888 -7.43 -17.047 1 89.19 110 LYS B C 1
ATOM 1795 O O . LYS B 1 110 ? 2.326 -8.445 -17.594 1 89.19 110 LYS B O 1
ATOM 1800 N N . THR B 1 111 ? 2.467 -6.871 -16.016 1 92 111 THR B N 1
ATOM 1801 C CA . THR B 1 111 ? 3.672 -7.43 -15.414 1 92 111 THR B CA 1
ATOM 1802 C C . THR B 1 111 ? 3.436 -8.867 -14.961 1 92 111 THR B C 1
ATOM 1804 O O . THR B 1 111 ? 4.273 -9.742 -15.195 1 92 111 THR B O 1
ATOM 1807 N N . VAL B 1 112 ? 2.305 -9.102 -14.328 1 92.44 112 VAL B N 1
ATOM 1808 C CA . VAL B 1 112 ? 1.974 -10.43 -13.828 1 92.44 112 VAL B CA 1
ATOM 1809 C C . VAL B 1 112 ? 1.724 -11.375 -15 1 92.44 112 VAL B C 1
ATOM 1811 O O . VAL B 1 112 ? 2.189 -12.523 -14.992 1 92.44 112 VAL B O 1
ATOM 1814 N N . LEU B 1 113 ? 1.004 -10.883 -16.016 1 90.38 113 LEU B N 1
ATOM 1815 C CA . LEU B 1 113 ? 0.729 -11.695 -17.203 1 90.38 113 LEU B CA 1
ATOM 1816 C C . LEU B 1 113 ? 2.025 -12.102 -17.906 1 90.38 113 LEU B C 1
ATOM 1818 O O . LEU B 1 113 ? 2.174 -13.25 -18.312 1 90.38 113 LEU B O 1
ATOM 1822 N N . GLU B 1 114 ? 2.906 -11.195 -18.016 1 94.38 114 GLU B N 1
ATOM 1823 C CA . GLU B 1 114 ? 4.199 -11.5 -18.625 1 94.38 114 GLU B CA 1
ATOM 1824 C C . GLU B 1 114 ? 4.953 -12.555 -17.828 1 94.38 114 GLU B C 1
ATOM 1826 O O . GLU B 1 114 ? 5.598 -13.438 -18.406 1 94.38 114 GLU B O 1
ATOM 1831 N N . SER B 1 115 ? 4.926 -12.43 -16.531 1 94.19 115 SER B N 1
ATOM 1832 C CA . SER B 1 115 ? 5.559 -13.438 -15.695 1 94.19 115 SER B CA 1
ATOM 1833 C C . SER B 1 115 ? 4.918 -14.812 -15.898 1 94.19 115 SER B C 1
ATOM 1835 O O . SER B 1 115 ? 5.617 -15.828 -15.938 1 94.19 115 SER B O 1
ATOM 1837 N N . PHE B 1 116 ? 3.582 -14.797 -15.953 1 92.06 116 PHE B N 1
ATOM 1838 C CA . PHE B 1 116 ? 2.852 -16.031 -16.203 1 92.06 116 PHE B CA 1
ATOM 1839 C C . PHE B 1 116 ? 3.295 -16.672 -17.516 1 92.06 116 PHE B C 1
ATOM 1841 O O . PHE B 1 116 ? 3.496 -17.875 -17.594 1 92.06 116 PHE B O 1
ATOM 1848 N N . LEU B 1 117 ? 3.457 -15.891 -18.547 1 92.38 117 LEU B N 1
ATOM 1849 C CA . LEU B 1 117 ? 3.797 -16.391 -19.859 1 92.38 117 LEU B CA 1
ATOM 1850 C C . LEU B 1 117 ? 5.238 -16.891 -19.906 1 92.38 117 LEU B C 1
ATOM 1852 O O . LEU B 1 117 ? 5.609 -17.656 -20.797 1 92.38 117 LEU B O 1
ATOM 1856 N N . ARG B 1 118 ? 6.102 -16.453 -19.062 1 90.94 118 ARG B N 1
ATOM 1857 C CA . ARG B 1 118 ? 7.504 -16.859 -19.031 1 90.94 118 ARG B CA 1
ATOM 1858 C C . ARG B 1 118 ? 7.676 -18.172 -18.281 1 90.94 118 ARG B C 1
ATOM 1860 O O . ARG B 1 118 ? 8.719 -18.828 -18.391 1 90.94 118 ARG B O 1
ATOM 1867 N N . HIS B 1 119 ? 6.855 -18.578 -17.469 1 76.88 119 HIS B N 1
ATOM 1868 C CA . HIS B 1 119 ? 6.914 -19.828 -16.734 1 76.88 119 HIS B CA 1
ATOM 1869 C C . HIS B 1 119 ? 6.125 -20.922 -17.453 1 76.88 119 HIS B C 1
ATOM 1871 O O . HIS B 1 119 ? 6.523 -22.094 -17.422 1 76.88 119 HIS B O 1
#

Foldseek 3Di:
DPPPPPDPCPVVPPDPVPVLQQDPVVLVVLQCCLPPPVVVVCVVDQCSDQLLNLLVSLVVCVSNVHDPVSNVSSLLSSLVNCVVDDPCSVVVPPVPPPPVPCPRDPVSVVSSPVSNVVD/DPPPPPPPPPVPPPDPVPCLQQPPVVLVVLQCCQPPPVVVVCVVDQCSDQLLNLLVSLVVCVSNVHDPVSNVSSLLSSLVNCVVDDPCCVVVPPVPPPPVVCPRDPVSVVSSPVSNVVD

Nearest PDB structures (foldseek):
  2xq1-asse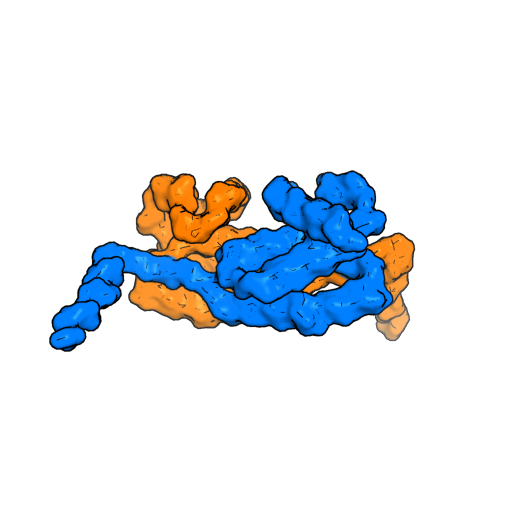mbly3_K  TM=5.521E-01  e=5.900E+00  Ogataea angusta
  7ep2-assembly2_C  TM=2.960E-01  e=5.327E+00  Homo sapiens
  2xq1-assembly2_D  TM=3.977E-01  e=6.209E+00  Ogataea angusta
  2xq1-assembly3_K  TM=5.509E-01  e=5.891E+00  Ogataea angusta
  2xq1-assembly2_D  TM=3.983E-01  e=5.053E+00  Ogataea angusta

Radius of gyration: 20.12 Å; Cα contacts (8 Å, |Δi|>4): 261; chains: 2; bounding box: 73×51×44 Å

Solvent-accessible surface area (backbone atoms only — not comparable to full-atom values): 13747 Å² total; per-residue (Å²): 140,77,77,82,76,63,74,79,62,63,91,66,57,102,60,72,60,33,62,64,67,42,60,62,56,32,42,49,29,46,36,47,43,46,71,62,47,44,56,56,49,46,71,74,34,75,58,25,52,39,60,52,55,45,47,51,50,50,50,47,33,61,72,40,65,46,55,69,67,46,51,49,47,47,35,49,54,38,9,68,51,48,80,77,54,49,69,62,51,63,71,47,47,66,73,78,52,85,54,78,77,60,67,72,54,64,70,52,54,48,52,26,50,52,41,35,74,72,106,139,81,72,80,77,64,72,80,65,62,87,63,62,99,58,76,60,34,59,62,67,43,60,61,57,31,41,50,29,46,38,48,43,45,72,63,46,43,55,56,50,46,71,74,35,73,57,22,52,39,60,56,56,48,48,51,50,51,50,48,33,58,73,42,65,46,54,69,66,47,52,50,46,48,37,50,54,38,9,69,52,47,80,78,55,50,70,62,50,65,73,45,46,65,73,77,52,86,56,79,75,61,68,73,54,65,68,51,55,50,52,26,50,52,40,35,72,71,106

Organism: NCBI:txid158383

Sequence (238 aa):
MKKGAINRFQRIGGQRTYLSSPPQLIEEALHVYTCRRLPDITKTEKGSVSIGFMIRLLGLTNFLGASPVTKAELTRRSGMQFEEVTLNDLLLPAQSSNDHNASYDNDLVKTVLESFLRHMKKGAINRFQRIGGQRTYLSSPPQLIEEALHVYTCRRLPDITKTEKGSVSIGFMIRLLGLTNFLGASPVTKAELTRRSGMQFEEVTLNDLLLPAQSSNDHNASYDNDLVKTVLESFLRH

InterPro domains:
  IPR027356 NPH3 domain [PF03000] (44-118)
  IPR027356 NPH3 domain [PS51649] (1-119)
  IPR043454 NPH3/RPT2-like family [PTHR32370] (26-117)

Secondary structure (DSSP, 8-state):
--GGGSTTSGGGSS------S--HHHHHHHHHIIIIIHHHHHHHSTTSS-HHHHHHHHHHHHHHT--HHHHHHHHHHHHHHGGG--HHHHHS--TTSS-TT----HHHHHHHHHHHHH-/---TTSTTSGGGSSS-----S--HHHHHHHHHIIIIIHHHHHHHSTTSS-HHHHHHHHHHHHHHT--HHHHHHHHHHHHHHGGG--HHHHHS--TTSS-TT----HHHHHHHHHHHHH-